Protein AF-A0A9E2ES32-F1 (afdb_monomer)

Foldseek 3Di:
DDPPPQDPLLVVLVVDDPVLLVLLVVQLVVPDDDPSVLLNVLSVVSNPDPGDDPVVSCVVVSDHPVCVVVSSVVSSVSSVVSLLPDPVNDDLVSVLVVLVVVLVVCVVVVVLVVSLVSLVVSLVSCVVVVVLVSNLVSLVVNLVSCVVPVPVDDDCPNVVSVVSNVVSVVVVVVVVVVVVVVD

Secondary structure (DSSP, 8-state):
-------HHHHHHHH--HHHHHHHHHHHTTS-TTTHHHHHHHHHHHHH-SS--HHHHHHTTSS-HHHHHHHHHHHHHHHHHHHHTSGGG--HHHHHHHHHHHHHHHHHTT-HHHHHHHHHHHHHHHHHTT-HHHHHHHHHHHHHHHHHS--SS-TTHHHHHHHHHHHHHHHHHHHHHHHHHT-

Structure (mmCIF, N/CA/C/O backbone):
data_AF-A0A9E2ES32-F1
#
_entry.id   AF-A0A9E2ES32-F1
#
loop_
_atom_site.group_PDB
_atom_site.id
_atom_site.type_symbol
_atom_site.label_atom_id
_atom_site.label_alt_id
_atom_site.label_comp_id
_atom_site.label_asym_id
_atom_site.label_entity_id
_atom_site.label_seq_id
_atom_site.pdbx_PDB_ins_code
_atom_site.Cartn_x
_atom_site.Cartn_y
_atom_site.Cartn_z
_atom_site.occupancy
_atom_site.B_iso_or_equiv
_atom_site.auth_seq_id
_atom_site.auth_comp_id
_atom_site.auth_asym_id
_atom_site.auth_atom_id
_atom_site.pdbx_PDB_model_num
ATOM 1 N N . MET A 1 1 ? -4.544 -12.289 37.778 1.00 33.59 1 MET A N 1
ATOM 2 C CA . MET A 1 1 ? -3.588 -11.569 36.908 1.00 33.59 1 MET A CA 1
ATOM 3 C C . MET A 1 1 ? -4.039 -11.692 35.460 1.00 33.59 1 MET A C 1
ATOM 5 O O . MET A 1 1 ? -3.693 -12.655 34.794 1.00 33.59 1 MET A O 1
ATOM 9 N N . THR A 1 2 ? -4.843 -10.753 34.971 1.00 36.78 2 THR A N 1
ATOM 10 C CA . THR A 1 2 ? -5.155 -10.633 33.540 1.00 36.78 2 THR A CA 1
ATOM 11 C C . THR A 1 2 ? -4.425 -9.401 33.045 1.00 36.78 2 THR A C 1
ATOM 13 O O . THR A 1 2 ? -4.820 -8.288 33.376 1.00 36.78 2 THR A O 1
ATOM 16 N N . LYS A 1 3 ? -3.301 -9.633 32.357 1.00 39.47 3 LYS A N 1
ATOM 17 C CA . LYS A 1 3 ? -2.498 -8.621 31.661 1.00 39.47 3 LYS A CA 1
ATOM 18 C C . LYS A 1 3 ? -3.411 -7.574 31.021 1.00 39.47 3 LYS A C 1
ATOM 20 O O . LYS A 1 3 ? -4.356 -7.956 30.334 1.00 39.47 3 LYS A O 1
ATOM 25 N N . ASP A 1 4 ? -3.071 -6.300 31.209 1.00 47.69 4 ASP A N 1
ATOM 26 C CA . ASP A 1 4 ? -3.536 -5.143 30.437 1.00 47.69 4 ASP A CA 1
ATOM 27 C C . ASP A 1 4 ? -3.261 -5.344 28.939 1.00 47.69 4 ASP A C 1
ATOM 29 O O . ASP A 1 4 ? -2.375 -4.729 28.340 1.00 47.69 4 ASP A O 1
ATOM 33 N N . GLN A 1 5 ? -3.992 -6.256 28.307 1.00 53.12 5 GLN A N 1
ATOM 34 C CA . GLN A 1 5 ? -3.977 -6.431 26.870 1.00 53.12 5 GLN A CA 1
ATOM 35 C C . GLN A 1 5 ? -4.802 -5.273 26.313 1.00 53.12 5 GLN A C 1
ATOM 37 O O . GLN A 1 5 ? -6.021 -5.354 26.175 1.00 53.12 5 GLN A O 1
ATOM 42 N N . LYS A 1 6 ? -4.131 -4.135 26.102 1.00 71.19 6 LYS A N 1
ATOM 43 C CA . LYS A 1 6 ? -4.726 -2.964 25.461 1.00 71.19 6 LYS A CA 1
ATOM 44 C C . LYS A 1 6 ? -5.308 -3.423 24.123 1.00 71.19 6 LYS A C 1
ATOM 46 O O . LYS A 1 6 ? -4.577 -3.909 23.267 1.00 71.19 6 LYS A O 1
ATOM 51 N N . ASP A 1 7 ? -6.625 -3.320 23.977 1.00 88.81 7 ASP A N 1
ATOM 52 C CA . ASP A 1 7 ? -7.322 -3.743 22.766 1.00 88.81 7 ASP A CA 1
ATOM 53 C C . ASP A 1 7 ? -6.778 -2.971 21.547 1.00 88.81 7 ASP A C 1
ATOM 55 O O . ASP A 1 7 ? -6.704 -1.739 21.558 1.00 88.81 7 ASP A O 1
ATOM 59 N N . ASN A 1 8 ? -6.369 -3.699 20.502 1.00 91.44 8 ASN A N 1
ATOM 60 C CA . ASN A 1 8 ? -5.705 -3.124 19.325 1.00 91.44 8 ASN A CA 1
ATOM 61 C C . ASN A 1 8 ? -6.575 -2.088 18.599 1.00 91.44 8 ASN A C 1
ATOM 63 O O . ASN A 1 8 ? -6.059 -1.096 18.082 1.00 91.44 8 ASN A O 1
ATOM 67 N N . LEU A 1 9 ? -7.895 -2.295 18.565 1.00 93.44 9 LEU A N 1
ATOM 68 C CA . LEU A 1 9 ? -8.822 -1.340 17.969 1.00 93.44 9 LEU A CA 1
ATOM 69 C C . LEU A 1 9 ? -8.915 -0.077 18.824 1.00 93.44 9 LEU A C 1
ATOM 71 O O . LEU A 1 9 ? -8.899 1.028 18.284 1.00 93.44 9 LEU A O 1
ATOM 75 N N . PHE A 1 10 ? -8.985 -0.224 20.146 1.00 94.69 10 PHE A N 1
ATOM 76 C CA . PHE A 1 10 ? -8.979 0.924 21.046 1.00 94.69 10 PHE A CA 1
ATOM 77 C C . PHE A 1 10 ? -7.697 1.752 20.901 1.00 94.69 10 PHE A C 1
ATOM 79 O O . PHE A 1 10 ? -7.778 2.973 20.776 1.00 94.69 10 PHE A O 1
ATOM 86 N N . LEU A 1 11 ? -6.529 1.101 20.842 1.00 94.19 11 LEU A N 1
ATOM 87 C CA . LEU A 1 11 ? -5.247 1.770 20.598 1.00 94.19 11 LEU A CA 1
ATOM 88 C C . LEU A 1 11 ? -5.257 2.567 19.291 1.00 94.19 11 LEU A C 1
ATOM 90 O O . LEU A 1 11 ? -4.916 3.749 19.304 1.00 94.19 11 LEU A O 1
ATOM 94 N N . LEU A 1 12 ? -5.710 1.948 18.196 1.00 95.50 12 LEU A N 1
ATOM 95 C CA . LEU A 1 12 ? -5.811 2.610 16.897 1.00 95.50 12 LEU A CA 1
ATOM 96 C C . LEU A 1 12 ? -6.732 3.834 16.956 1.00 95.50 12 LEU A C 1
ATOM 98 O O . LEU A 1 12 ? -6.350 4.907 16.512 1.00 95.50 12 LEU A O 1
ATOM 102 N N . ILE A 1 13 ? -7.929 3.717 17.542 1.00 95.31 13 ILE A N 1
ATOM 103 C CA . ILE A 1 13 ? -8.864 4.852 17.659 1.00 95.31 13 ILE A CA 1
ATOM 104 C C . ILE A 1 13 ? -8.243 6.002 18.466 1.00 95.31 13 ILE A C 1
ATOM 106 O O . ILE A 1 13 ? -8.471 7.178 18.159 1.00 95.31 13 ILE A O 1
ATOM 110 N N . LYS A 1 14 ? -7.455 5.682 19.498 1.00 95.00 14 LYS A N 1
ATOM 111 C CA . LYS A 1 14 ? -6.791 6.679 20.343 1.00 95.00 14 LYS A CA 1
ATOM 112 C C . LYS A 1 14 ? -5.580 7.334 19.698 1.00 95.00 14 LYS A C 1
ATOM 114 O O . LYS A 1 14 ? -5.305 8.476 20.055 1.00 95.00 14 LYS A O 1
ATOM 119 N N . SER A 1 15 ? -4.918 6.686 18.742 1.00 94.62 15 SER A N 1
ATOM 120 C CA . SER A 1 15 ? -3.833 7.310 17.979 1.00 94.62 15 SER A CA 1
ATOM 121 C C . SER A 1 15 ? -4.329 8.283 16.904 1.00 94.62 15 SER A C 1
ATOM 123 O O . SER A 1 15 ? -3.539 9.087 16.422 1.00 94.62 15 SER A O 1
ATOM 125 N N . LEU A 1 16 ? -5.616 8.246 16.534 1.00 95.06 16 LEU A N 1
ATOM 126 C CA . LEU A 1 16 ? -6.172 9.142 15.516 1.00 95.06 16 LEU A CA 1
ATOM 127 C C . LEU A 1 16 ? -6.202 10.607 15.981 1.00 95.06 16 LEU A C 1
ATOM 129 O O . LEU A 1 16 ? -6.702 10.948 17.059 1.00 95.06 16 LEU A O 1
ATOM 133 N N . THR A 1 17 ? -5.787 11.501 15.095 1.00 94.69 17 THR A N 1
ATOM 134 C CA . THR A 1 17 ? -5.989 12.946 15.186 1.00 94.69 17 THR A CA 1
ATOM 135 C C . THR A 1 17 ? -7.463 13.322 15.007 1.00 94.69 17 THR A C 1
ATOM 137 O O . THR A 1 17 ? -8.281 12.571 14.470 1.00 94.69 17 THR A O 1
ATOM 140 N N . LYS A 1 18 ? -7.830 14.547 15.407 1.00 94.00 18 LYS A N 1
ATOM 141 C CA . LYS A 1 18 ? -9.193 15.076 15.200 1.00 94.00 18 LYS A CA 1
ATOM 142 C C . LYS A 1 18 ? -9.609 15.060 13.721 1.00 94.00 18 LYS A C 1
ATOM 144 O O . LYS A 1 18 ? -10.771 14.784 13.427 1.00 94.00 18 LYS A O 1
ATOM 149 N N . SER A 1 19 ? -8.670 15.336 12.811 1.00 93.75 19 SER A N 1
ATOM 150 C CA . SER A 1 19 ? -8.921 15.345 11.365 1.00 93.75 19 SER A CA 1
ATOM 151 C C . SER A 1 19 ? -9.225 13.940 10.841 1.00 93.75 19 SER A C 1
ATOM 153 O O . SER A 1 19 ? -10.246 13.734 10.189 1.00 93.75 19 SER A O 1
ATOM 155 N N . GLU A 1 20 ? -8.420 12.943 11.218 1.00 94.81 20 GLU A N 1
ATOM 156 C CA . GLU A 1 20 ? -8.631 11.547 10.807 1.00 94.81 20 GLU A CA 1
ATOM 157 C C . GLU A 1 20 ? -9.943 10.978 11.345 1.00 94.81 20 GLU A C 1
ATOM 159 O O . GLU A 1 20 ? -10.674 10.310 10.617 1.00 94.81 20 GLU A O 1
ATOM 164 N N . LYS A 1 21 ? -10.304 11.301 12.595 1.00 94.44 21 LYS A N 1
ATOM 165 C CA . LYS A 1 21 ? -11.602 10.910 13.166 1.00 94.44 21 LYS A CA 1
ATOM 166 C C . LYS A 1 21 ? -12.762 11.504 12.375 1.00 94.44 21 LYS A C 1
ATOM 168 O O . LYS A 1 21 ? -13.754 10.819 12.137 1.00 94.44 21 LYS A O 1
ATOM 173 N N . ARG A 1 22 ? -12.660 12.771 11.963 1.00 92.62 22 ARG A N 1
ATOM 174 C CA . ARG A 1 22 ? -13.674 13.420 11.119 1.00 92.62 22 ARG A CA 1
ATOM 175 C C . ARG A 1 22 ? -13.756 12.750 9.746 1.00 92.62 22 ARG A C 1
ATOM 177 O O . ARG A 1 22 ? -14.861 12.440 9.308 1.00 92.62 22 ARG A O 1
ATOM 184 N N . GLN A 1 23 ? -12.617 12.498 9.106 1.00 91.75 23 GLN A N 1
ATOM 185 C CA . GLN A 1 23 ? -12.546 11.818 7.811 1.00 91.75 23 GLN A CA 1
ATOM 186 C C . GLN A 1 23 ? -13.195 10.433 7.872 1.00 91.75 23 GLN A C 1
ATOM 188 O O . GLN A 1 23 ? -14.032 10.124 7.029 1.00 91.75 23 GLN A O 1
ATOM 193 N N . PHE A 1 24 ? -12.890 9.641 8.905 1.00 92.19 24 PHE A N 1
ATOM 1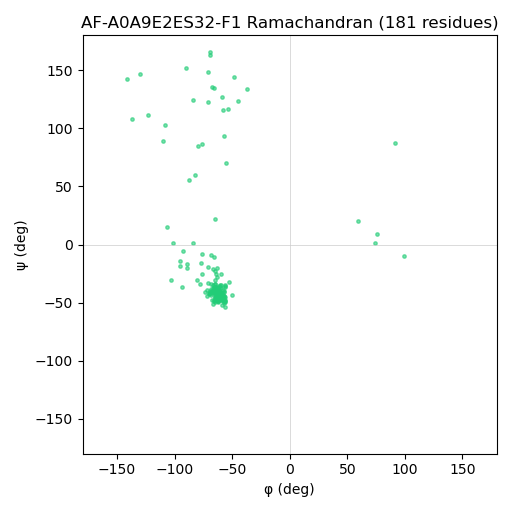94 C CA . PHE A 1 24 ? -13.493 8.325 9.108 1.00 92.19 24 PHE A CA 1
ATOM 195 C C . PHE A 1 24 ? -15.021 8.395 9.222 1.00 92.19 24 PHE A C 1
ATOM 197 O O . PHE A 1 24 ? -15.727 7.635 8.563 1.00 92.19 24 PHE A O 1
ATOM 204 N N . LYS A 1 25 ? -15.556 9.350 9.995 1.00 90.50 25 LYS A N 1
ATOM 205 C CA . LYS A 1 25 ? -17.013 9.542 10.116 1.00 90.50 25 LYS A CA 1
ATOM 206 C C . LYS A 1 25 ? -17.664 9.894 8.774 1.00 90.50 25 LYS A C 1
ATOM 208 O O . LYS A 1 25 ? -18.736 9.380 8.473 1.00 90.50 25 LYS A O 1
ATOM 213 N N . LEU A 1 26 ? -17.014 10.728 7.958 1.00 88.75 26 LEU A N 1
ATOM 214 C CA . LEU A 1 26 ? -17.485 11.067 6.608 1.00 88.75 26 LEU A CA 1
ATOM 215 C C . LEU A 1 26 ? -17.356 9.903 5.621 1.00 88.75 26 LEU A C 1
ATOM 217 O O . LEU A 1 26 ? -18.145 9.816 4.686 1.00 88.75 26 LEU A O 1
ATOM 221 N N . TYR A 1 27 ? -16.335 9.062 5.773 1.00 88.44 27 TYR A N 1
ATOM 222 C CA . TYR A 1 27 ? -16.135 7.866 4.959 1.00 88.44 27 TYR A CA 1
ATOM 223 C C . TYR A 1 27 ? -17.243 6.843 5.227 1.00 88.44 27 TYR A C 1
ATOM 225 O O . TYR A 1 27 ? -17.921 6.430 4.293 1.00 88.44 27 TYR A O 1
ATOM 233 N N . VAL A 1 28 ? -17.503 6.518 6.498 1.00 85.69 28 VAL A N 1
ATOM 234 C CA . VAL A 1 28 ? -18.569 5.576 6.876 1.00 85.69 28 VAL A CA 1
ATOM 235 C C . VAL A 1 28 ? -19.953 6.121 6.529 1.00 85.69 28 VAL A C 1
ATOM 237 O O . VAL A 1 28 ? -20.793 5.370 6.065 1.00 85.69 28 VAL A O 1
ATOM 240 N N . GLY A 1 29 ? -20.191 7.429 6.674 1.00 81.00 29 GLY A N 1
ATOM 241 C CA . GLY A 1 29 ? -21.472 8.038 6.293 1.00 81.00 29 GLY A CA 1
ATOM 242 C C . GLY A 1 29 ? -21.791 8.002 4.790 1.00 81.00 29 GLY A C 1
ATOM 243 O O . GLY A 1 29 ? -22.911 8.328 4.415 1.00 81.00 29 GLY A O 1
ATOM 244 N N . ARG A 1 30 ? -20.823 7.643 3.935 1.00 80.31 30 ARG A N 1
ATOM 245 C CA . ARG A 1 30 ? -21.010 7.449 2.486 1.00 80.31 30 ARG A CA 1
ATOM 246 C C . ARG A 1 30 ? -21.268 5.989 2.098 1.00 80.31 30 ARG A C 1
ATOM 248 O O . ARG A 1 30 ? -21.645 5.741 0.958 1.00 80.31 30 ARG A O 1
ATOM 255 N N . LEU A 1 31 ? -21.022 5.050 3.009 1.00 70.69 31 LEU A N 1
ATOM 256 C CA . LEU A 1 31 ? -21.307 3.627 2.843 1.00 70.69 31 LEU A CA 1
ATOM 257 C C . LEU A 1 31 ? -22.739 3.349 3.358 1.00 70.69 31 LEU A C 1
ATOM 259 O O . LEU A 1 31 ? -23.275 4.119 4.153 1.00 70.69 31 LEU A O 1
ATOM 263 N N . ASP A 1 32 ? -23.405 2.332 2.810 1.00 60.53 32 ASP A N 1
ATOM 264 C CA . ASP A 1 32 ? -24.857 2.102 2.917 1.00 60.53 32 ASP A CA 1
ATOM 265 C C . ASP A 1 32 ? -25.478 2.200 4.335 1.00 60.53 32 ASP A C 1
ATOM 267 O O . ASP A 1 32 ? -24.954 1.739 5.350 1.00 60.53 32 ASP A O 1
ATOM 271 N N . VAL A 1 33 ? -26.705 2.727 4.391 1.00 57.16 33 VAL A N 1
ATOM 272 C CA . VAL A 1 33 ? -27.316 3.362 5.581 1.00 57.16 33 VAL A CA 1
ATOM 273 C C . VAL A 1 33 ? -27.604 2.420 6.775 1.00 57.16 33 VAL A C 1
ATOM 275 O O . VAL A 1 33 ? -27.707 2.887 7.912 1.00 57.16 33 VAL A O 1
ATOM 278 N N . ASN A 1 34 ? -27.718 1.098 6.588 1.00 54.94 34 ASN A N 1
ATOM 279 C CA . ASN A 1 34 ? -28.314 0.213 7.611 1.00 54.94 34 ASN A CA 1
ATOM 280 C C . ASN A 1 34 ? -27.336 -0.624 8.458 1.00 54.94 34 ASN A C 1
ATOM 282 O O . ASN A 1 34 ? -27.618 -0.888 9.631 1.00 54.94 34 ASN A O 1
ATOM 286 N N . THR A 1 35 ? -26.179 -1.032 7.933 1.00 55.22 35 THR A N 1
ATOM 287 C CA . THR A 1 35 ? -25.164 -1.787 8.703 1.00 55.22 35 THR A CA 1
ATOM 288 C C . THR A 1 35 ? -24.163 -0.883 9.424 1.00 55.22 35 THR A C 1
ATOM 290 O O . THR A 1 35 ? -23.581 -1.288 10.434 1.00 55.22 35 THR A O 1
ATOM 293 N N . ASP A 1 36 ? -24.039 0.367 8.979 1.00 61.03 36 ASP A N 1
ATOM 294 C CA . ASP A 1 36 ? -22.946 1.263 9.354 1.00 61.03 36 ASP A CA 1
ATOM 295 C C . ASP A 1 36 ? -23.192 2.105 10.610 1.00 61.03 36 ASP A C 1
ATOM 297 O O . ASP A 1 36 ? -22.246 2.529 11.286 1.00 61.03 36 ASP A O 1
ATOM 301 N N . SER A 1 37 ? -24.453 2.216 11.037 1.00 72.19 37 SER A N 1
ATOM 302 C CA . SER A 1 37 ? -24.814 2.855 12.307 1.00 72.19 37 SER A CA 1
ATOM 303 C C . SER A 1 37 ? -24.164 2.161 13.511 1.00 72.19 37 SER A C 1
ATOM 305 O O . SER A 1 37 ? -23.701 2.824 14.439 1.00 72.19 37 SER A O 1
ATOM 307 N N . LYS A 1 38 ? -24.046 0.825 13.491 1.00 78.25 38 LYS A N 1
ATOM 308 C CA . LYS A 1 38 ? -23.447 0.048 14.591 1.00 78.25 38 LYS A CA 1
ATOM 309 C C . LYS A 1 38 ? -21.945 0.285 14.714 1.00 78.25 38 LYS A C 1
ATOM 311 O O . LYS A 1 38 ? -21.452 0.448 15.831 1.00 78.25 38 LYS A O 1
ATOM 316 N N . PHE A 1 39 ? -21.222 0.340 13.594 1.00 83.38 39 PHE A N 1
ATOM 317 C CA . PHE A 1 39 ? -19.778 0.597 13.592 1.00 83.38 39 PHE A CA 1
ATOM 318 C C . PHE A 1 39 ? -19.473 2.028 14.024 1.00 83.38 39 PHE A C 1
ATOM 320 O O . PHE A 1 39 ? -18.592 2.239 14.857 1.00 83.38 39 PHE A O 1
ATOM 327 N N . LEU A 1 40 ? -20.241 2.998 13.520 1.00 86.06 40 LEU A N 1
ATOM 328 C CA . LEU A 1 40 ? -20.099 4.398 13.901 1.00 86.06 40 LEU A CA 1
ATOM 329 C C . LEU A 1 40 ? -20.407 4.613 15.390 1.00 86.06 40 LEU A C 1
ATOM 331 O O . LEU A 1 40 ? -19.679 5.328 16.080 1.00 86.06 40 LEU A O 1
ATOM 335 N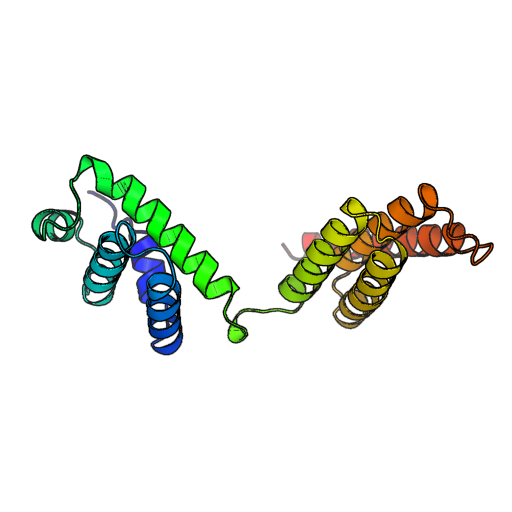 N . ASN A 1 41 ? -21.444 3.954 15.911 1.00 87.38 41 ASN A N 1
ATOM 336 C CA . ASN A 1 41 ? -21.781 4.004 17.332 1.00 87.38 41 ASN A CA 1
ATOM 337 C C . ASN A 1 41 ? -20.685 3.375 18.199 1.00 87.38 41 ASN A C 1
ATOM 339 O O . ASN A 1 41 ? -20.267 3.992 19.180 1.00 87.38 41 ASN A O 1
ATOM 343 N N . LEU A 1 42 ? -20.164 2.201 17.819 1.00 90.06 42 LEU A N 1
ATOM 344 C CA . LEU A 1 42 ? -19.041 1.576 18.521 1.00 90.06 42 LEU A CA 1
ATOM 345 C C . LEU A 1 42 ? -17.800 2.479 18.507 1.00 90.06 42 LEU A C 1
ATOM 347 O O . LEU A 1 42 ? -17.184 2.690 19.550 1.00 90.06 42 LEU A O 1
ATOM 351 N N . PHE A 1 43 ? -17.469 3.060 17.352 1.00 93.00 43 PHE A N 1
ATOM 352 C CA . PHE A 1 43 ? -16.375 4.016 17.218 1.00 93.00 43 PHE A CA 1
ATOM 353 C C . PHE A 1 43 ? -16.548 5.205 18.167 1.00 93.00 43 PHE A C 1
ATOM 355 O O . PHE A 1 43 ? -15.623 5.541 18.899 1.00 93.00 43 PHE A O 1
ATOM 362 N N . ASN A 1 44 ? -17.738 5.812 18.212 1.00 91.88 44 ASN A N 1
ATOM 363 C CA . ASN A 1 44 ? -18.017 6.956 19.081 1.00 91.88 44 ASN A CA 1
ATOM 364 C C . ASN A 1 44 ? -17.899 6.607 20.575 1.00 91.88 44 ASN A C 1
ATOM 366 O O . ASN A 1 44 ? -17.426 7.436 21.354 1.00 91.88 44 ASN A O 1
ATOM 370 N N . VAL A 1 45 ? -18.313 5.402 20.985 1.00 91.50 45 VAL A N 1
ATOM 371 C CA . VAL A 1 45 ? -18.144 4.932 22.371 1.00 91.50 45 VAL A CA 1
ATOM 372 C C . VAL A 1 45 ? -16.664 4.762 22.710 1.00 91.50 45 VAL A C 1
ATOM 374 O O . VAL A 1 45 ? -16.205 5.292 23.722 1.00 91.50 45 VAL A O 1
ATOM 377 N N . LEU A 1 46 ? -15.901 4.086 21.848 1.00 92.31 46 LEU A N 1
ATOM 378 C CA . LEU A 1 46 ? -14.465 3.857 22.044 1.00 92.31 46 LEU A CA 1
ATOM 379 C C . LEU A 1 46 ? -13.655 5.165 22.006 1.00 92.31 46 LEU A C 1
ATOM 381 O O . LEU A 1 46 ? -12.733 5.353 22.799 1.00 92.31 46 LEU A O 1
ATOM 385 N N . ASP A 1 47 ? -14.026 6.105 21.137 1.00 94.44 47 ASP A N 1
ATOM 386 C CA . ASP A 1 47 ? -13.390 7.419 21.031 1.00 94.44 47 ASP A CA 1
ATOM 387 C C . ASP A 1 47 ? -13.587 8.259 22.303 1.00 94.44 47 ASP A C 1
ATOM 389 O O . ASP A 1 47 ? -12.658 8.935 22.748 1.00 94.44 47 ASP A O 1
ATOM 393 N N . LYS A 1 48 ? -14.751 8.164 22.958 1.00 91.94 48 LYS A N 1
ATOM 394 C CA . LYS A 1 48 ? -15.033 8.872 24.220 1.00 91.94 48 LYS A CA 1
ATOM 395 C C . LYS A 1 48 ? -14.445 8.183 25.455 1.00 91.94 48 LYS A C 1
ATOM 397 O O . LYS A 1 48 ? -14.091 8.863 26.416 1.00 91.94 48 LYS A O 1
ATOM 402 N N . ALA A 1 49 ? -14.328 6.856 25.451 1.00 90.50 49 ALA A N 1
ATOM 403 C CA . ALA A 1 49 ? -13.858 6.091 26.606 1.00 90.50 49 ALA A CA 1
ATOM 404 C C . ALA A 1 49 ? -12.386 6.395 26.943 1.00 90.50 49 ALA A C 1
ATOM 406 O O . ALA A 1 49 ? -11.543 6.426 26.053 1.00 90.50 49 ALA A O 1
ATOM 407 N N . LYS A 1 50 ? -12.040 6.610 28.220 1.00 89.62 50 LYS A N 1
ATOM 408 C CA . LYS A 1 50 ? -10.637 6.838 28.637 1.00 89.62 50 LYS A CA 1
ATOM 409 C C . LYS A 1 50 ? -9.825 5.543 28.714 1.00 89.62 50 LYS A C 1
ATOM 411 O O . LYS A 1 50 ? -8.641 5.548 28.402 1.00 89.62 50 LYS A O 1
ATOM 416 N N . VAL A 1 51 ? -10.477 4.451 29.103 1.00 89.25 51 VAL A N 1
ATOM 417 C CA . VAL A 1 51 ? -9.894 3.113 29.255 1.00 89.25 51 VAL A CA 1
ATOM 418 C C . VAL A 1 51 ? -10.785 2.125 28.511 1.00 89.25 51 VAL A C 1
ATOM 420 O O . VAL A 1 51 ? -12.000 2.323 28.438 1.00 89.25 51 VAL A O 1
ATOM 423 N N . TYR A 1 52 ? -10.186 1.084 27.936 1.00 89.38 52 TYR A N 1
ATOM 424 C CA . TYR A 1 52 ? -10.942 0.013 27.301 1.00 89.38 52 TYR A CA 1
ATOM 425 C C . TYR A 1 52 ? -11.663 -0.830 28.361 1.00 89.38 52 TYR A C 1
ATOM 427 O O . TYR A 1 52 ? -11.022 -1.399 29.241 1.00 89.38 52 TYR A O 1
ATOM 435 N N . ASP A 1 53 ? -12.987 -0.934 28.248 1.00 88.38 53 ASP A N 1
ATOM 436 C CA . ASP A 1 53 ? -13.808 -1.839 29.053 1.00 88.38 53 ASP A CA 1
ATOM 437 C C . ASP A 1 53 ? -14.854 -2.522 28.168 1.00 88.38 53 ASP A C 1
ATOM 439 O O . ASP A 1 53 ? -15.838 -1.925 27.723 1.00 88.38 53 ASP A O 1
ATOM 443 N N . GLU A 1 54 ? -14.642 -3.812 27.934 1.00 86.12 54 GLU A N 1
ATOM 444 C CA . GLU A 1 54 ? -15.535 -4.639 27.134 1.00 86.12 54 GLU A CA 1
ATOM 445 C C . GLU A 1 54 ? -16.940 -4.766 27.741 1.00 86.12 54 GLU A C 1
ATOM 447 O O . GLU A 1 54 ? -17.938 -4.758 27.015 1.00 86.12 54 GLU A O 1
ATOM 452 N N . LYS A 1 55 ? -17.046 -4.840 29.074 1.00 86.31 55 LYS A N 1
ATOM 453 C CA . LYS A 1 55 ? -18.341 -4.971 29.752 1.00 86.31 55 LYS A CA 1
ATOM 454 C C . LYS A 1 55 ? -19.166 -3.702 29.570 1.00 86.31 55 LYS A C 1
ATOM 456 O O . LYS A 1 55 ? -20.366 -3.796 29.310 1.00 86.31 55 LYS A O 1
ATOM 461 N N . ALA A 1 56 ? -18.529 -2.533 29.636 1.00 85.06 56 ALA A N 1
ATOM 462 C CA . ALA A 1 56 ? -19.182 -1.256 29.360 1.00 85.06 56 ALA A CA 1
ATOM 463 C C . ALA A 1 56 ? -19.688 -1.169 27.911 1.00 85.06 56 ALA A C 1
ATOM 465 O O . ALA A 1 56 ? -20.801 -0.696 27.678 1.00 85.06 56 ALA A O 1
ATOM 466 N N . ILE A 1 57 ? -18.927 -1.670 26.932 1.00 85.56 57 ILE A N 1
ATOM 467 C CA . ILE A 1 57 ? -19.353 -1.697 25.521 1.00 85.56 57 ILE A CA 1
ATOM 468 C C . ILE A 1 57 ? -20.603 -2.568 25.346 1.00 85.56 57 ILE A C 1
ATOM 470 O O . ILE A 1 57 ? -21.568 -2.134 24.719 1.00 85.56 57 ILE A O 1
ATOM 474 N N . ILE A 1 58 ? -20.615 -3.768 25.934 1.00 86.00 58 ILE A N 1
ATOM 475 C CA . ILE A 1 58 ? -21.762 -4.685 25.849 1.00 86.00 58 ILE A CA 1
ATOM 476 C C . ILE A 1 58 ? -22.987 -4.089 26.560 1.00 86.00 58 ILE A C 1
ATOM 478 O O . ILE A 1 58 ? -24.098 -4.161 26.035 1.00 86.00 58 ILE A O 1
ATOM 482 N N . LYS A 1 59 ? -22.795 -3.444 27.720 1.00 84.75 59 LYS A N 1
ATOM 483 C CA . LYS A 1 59 ? -23.874 -2.800 28.488 1.00 84.75 59 LYS A CA 1
ATOM 484 C C . LYS A 1 59 ? -24.540 -1.641 27.735 1.00 84.75 59 LYS A C 1
ATOM 486 O O . LYS A 1 59 ? -25.722 -1.398 27.948 1.00 84.75 59 LYS A O 1
ATOM 491 N N . ASN A 1 60 ? -23.825 -0.968 26.830 1.00 80.38 60 ASN A N 1
ATOM 492 C CA . ASN A 1 60 ? -24.398 0.077 25.971 1.00 80.38 60 ASN A CA 1
ATOM 493 C C . ASN A 1 60 ? -25.395 -0.463 24.923 1.00 80.38 60 ASN A C 1
ATOM 495 O O . ASN A 1 60 ? -26.036 0.328 24.239 1.00 80.38 60 ASN A O 1
ATOM 499 N N . GLY A 1 61 ? -25.524 -1.786 24.753 1.00 79.56 61 GLY A N 1
ATOM 500 C CA . GLY A 1 61 ? -26.548 -2.399 23.896 1.00 79.56 61 GLY A CA 1
ATOM 501 C C . GLY A 1 61 ? -26.308 -2.277 22.385 1.00 79.56 61 GLY A C 1
ATOM 502 O O . GLY A 1 61 ? -27.105 -2.780 21.600 1.00 79.56 61 GLY A O 1
ATOM 503 N N . ILE A 1 62 ? -25.200 -1.659 21.960 1.00 79.56 62 ILE A N 1
ATOM 504 C CA . ILE A 1 62 ? -24.872 -1.434 20.539 1.00 79.56 62 ILE A CA 1
ATOM 505 C C . ILE A 1 62 ? -24.599 -2.762 19.817 1.00 79.56 62 ILE A C 1
ATOM 507 O O . ILE A 1 62 ? -24.928 -2.923 18.640 1.00 79.56 62 ILE A O 1
ATOM 511 N N . VAL A 1 63 ? -23.994 -3.724 20.521 1.00 82.62 63 VAL A N 1
ATOM 512 C CA . VAL A 1 63 ? -23.617 -5.036 19.986 1.00 82.62 63 VAL A CA 1
ATOM 513 C C . VAL A 1 63 ? -23.845 -6.140 21.012 1.00 82.62 63 VAL A C 1
ATOM 515 O O . VAL A 1 63 ? -23.576 -5.974 22.201 1.00 82.62 63 VAL A O 1
ATOM 518 N N . LYS A 1 64 ? -24.299 -7.307 20.544 1.00 84.81 64 LYS A N 1
ATOM 519 C CA . LYS A 1 64 ? -24.349 -8.518 21.373 1.00 84.81 64 LYS A CA 1
ATOM 520 C C . LYS A 1 64 ? -22.926 -9.025 21.617 1.00 84.81 64 LYS A C 1
ATOM 522 O O . LYS A 1 64 ? -22.084 -8.935 20.724 1.00 84.81 64 LYS A O 1
ATOM 527 N N . LYS A 1 65 ? -22.672 -9.653 22.772 1.00 85.81 65 LYS A N 1
ATOM 528 C CA . LYS A 1 65 ? -21.358 -10.240 23.113 1.00 85.81 65 LYS A CA 1
ATOM 529 C C . LYS A 1 65 ? -20.811 -11.148 22.002 1.00 85.81 65 LYS A C 1
ATOM 531 O O . LYS A 1 65 ? -19.653 -11.024 21.627 1.00 85.81 65 LYS A O 1
ATOM 536 N N . ALA A 1 66 ? -21.669 -11.988 21.420 1.00 87.31 66 ALA A N 1
ATOM 537 C CA . ALA A 1 66 ? -21.304 -12.892 20.326 1.00 87.31 66 ALA A CA 1
ATOM 538 C C . ALA A 1 66 ? -20.871 -12.173 19.032 1.00 87.31 66 ALA A C 1
ATOM 540 O O . ALA A 1 66 ? -20.134 -12.733 18.232 1.00 87.31 66 ALA A O 1
ATOM 541 N N . GLN A 1 67 ? -21.321 -10.934 18.815 1.00 86.62 67 GLN A N 1
ATOM 542 C CA . GLN A 1 67 ? -21.018 -10.154 17.612 1.00 86.62 67 GLN A CA 1
ATOM 543 C C . GLN A 1 67 ? -19.820 -9.223 17.803 1.00 86.62 67 GLN A C 1
ATOM 545 O O . GLN A 1 67 ? -19.243 -8.773 16.817 1.00 86.62 67 GLN A O 1
ATOM 550 N N . LEU A 1 68 ? -19.439 -8.927 19.050 1.00 87.81 68 LEU A N 1
ATOM 551 C CA . LEU A 1 68 ? -18.448 -7.901 19.358 1.00 87.81 68 LEU A CA 1
ATOM 552 C C . LEU A 1 68 ? -17.109 -8.150 18.652 1.00 87.81 68 LEU A C 1
ATOM 554 O O . LEU A 1 68 ? -16.563 -7.218 18.073 1.00 87.81 68 LEU A O 1
ATOM 558 N N . ALA A 1 69 ? -16.604 -9.386 18.645 1.00 88.94 69 ALA A N 1
ATOM 559 C CA . ALA A 1 69 ? -15.342 -9.717 17.979 1.00 88.94 69 ALA A CA 1
ATOM 560 C C . ALA A 1 69 ? -15.369 -9.372 16.476 1.00 88.94 69 ALA A C 1
ATOM 562 O O . ALA A 1 69 ? -14.492 -8.656 15.991 1.00 88.94 69 ALA A O 1
ATOM 563 N N . ASN A 1 70 ? -16.421 -9.791 15.766 1.00 88.75 70 ASN A N 1
ATOM 564 C CA . ASN A 1 70 ? -16.592 -9.513 14.337 1.00 88.75 70 ASN A CA 1
ATOM 565 C C . ASN A 1 70 ? -16.767 -8.017 14.067 1.00 88.75 70 ASN A C 1
ATOM 567 O O . ASN A 1 70 ? -16.178 -7.481 13.131 1.00 88.75 70 ASN A O 1
ATOM 571 N N . VAL A 1 71 ? -17.541 -7.325 14.910 1.00 88.94 71 VAL A N 1
ATOM 572 C CA . VAL A 1 71 ? -17.750 -5.880 14.770 1.00 88.94 71 VAL A CA 1
ATOM 573 C C . VAL A 1 71 ? -16.445 -5.116 15.003 1.00 88.94 71 VAL A C 1
ATOM 575 O O . VAL A 1 71 ? -16.151 -4.194 14.244 1.00 88.94 71 VAL A O 1
ATOM 578 N N . LYS A 1 72 ? -15.629 -5.516 15.989 1.00 91.06 72 LYS A N 1
ATOM 579 C CA . LYS A 1 72 ? -14.305 -4.923 16.223 1.00 91.06 72 LYS A CA 1
ATOM 580 C C . LYS A 1 72 ? -13.372 -5.141 15.033 1.00 91.06 72 LYS A C 1
ATOM 582 O O . LYS A 1 72 ? -12.755 -4.184 14.575 1.00 91.06 72 LYS A O 1
ATOM 587 N N . ALA A 1 73 ? -13.302 -6.365 14.508 1.00 91.25 73 ALA A N 1
ATOM 588 C CA . ALA A 1 73 ? -12.468 -6.686 13.351 1.00 91.25 73 ALA A CA 1
ATOM 589 C C . ALA A 1 73 ? -12.884 -5.887 12.104 1.00 91.25 73 ALA A C 1
ATOM 591 O O . ALA A 1 73 ? -12.035 -5.315 11.418 1.00 91.25 73 ALA A O 1
ATOM 592 N N . HIS A 1 74 ? -14.191 -5.783 11.846 1.00 89.75 74 HIS A N 1
ATOM 593 C CA . HIS A 1 74 ? -14.707 -4.986 10.738 1.00 89.75 74 HIS A CA 1
ATOM 594 C C . HIS A 1 74 ? -14.396 -3.495 10.918 1.00 89.75 74 HIS A C 1
ATOM 596 O O . HIS A 1 74 ? -13.854 -2.874 10.008 1.00 89.75 74 HIS A O 1
ATOM 602 N N . LEU A 1 75 ? -14.662 -2.928 12.101 1.00 91.88 75 LEU A N 1
ATOM 603 C CA . LEU A 1 75 ? -14.370 -1.523 12.392 1.00 91.88 75 LEU A CA 1
ATOM 604 C C . LEU A 1 75 ? -12.873 -1.214 12.249 1.00 91.88 75 LEU A C 1
ATOM 606 O O . LEU A 1 75 ? -12.516 -0.215 11.631 1.00 91.88 75 LEU A O 1
ATOM 610 N N . TYR A 1 76 ? -11.999 -2.089 12.747 1.00 94.88 76 TYR A N 1
ATOM 611 C CA . TYR A 1 76 ? -10.551 -1.953 12.584 1.00 94.88 76 TYR A CA 1
ATOM 612 C C . TYR A 1 76 ? -10.159 -1.868 11.103 1.00 94.88 76 TYR A C 1
ATOM 614 O O . TYR A 1 76 ? -9.481 -0.926 10.692 1.00 94.88 76 TYR A O 1
ATOM 622 N N . LYS A 1 77 ? -10.659 -2.800 10.279 1.00 92.94 77 LYS A N 1
ATOM 623 C CA . LYS A 1 77 ? -10.426 -2.798 8.830 1.00 92.94 77 LYS A CA 1
ATOM 624 C C . LYS A 1 77 ? -10.934 -1.510 8.173 1.00 92.94 77 LYS A C 1
ATOM 626 O O . LYS A 1 77 ? -10.209 -0.916 7.383 1.00 92.94 77 LYS A O 1
ATOM 631 N N . GLN A 1 78 ? -12.141 -1.055 8.512 1.00 91.38 78 GLN A N 1
ATOM 632 C CA . GLN A 1 78 ? -12.720 0.162 7.930 1.00 91.38 78 GLN A CA 1
ATOM 633 C C . GLN A 1 78 ? -11.941 1.427 8.305 1.00 91.38 78 GLN A C 1
ATOM 635 O O . GLN A 1 78 ? -11.782 2.313 7.466 1.00 91.38 78 GLN A O 1
ATOM 640 N N . ILE A 1 79 ? -11.410 1.512 9.530 1.00 93.56 79 ILE A N 1
ATOM 641 C CA . ILE A 1 79 ? -10.541 2.628 9.930 1.00 93.56 79 ILE A CA 1
ATOM 642 C C . ILE A 1 79 ? -9.272 2.631 9.073 1.00 93.56 79 ILE A C 1
ATOM 644 O O . ILE A 1 79 ? -8.928 3.669 8.515 1.00 93.56 79 ILE A O 1
ATOM 648 N N . LEU A 1 80 ? -8.610 1.482 8.906 1.00 93.62 80 LEU A N 1
ATOM 649 C CA . LEU A 1 80 ? -7.404 1.390 8.075 1.00 93.62 80 LEU A CA 1
ATOM 650 C C . LEU A 1 80 ? -7.669 1.760 6.609 1.00 93.62 80 LEU A C 1
ATOM 652 O O . LEU A 1 80 ? -6.878 2.490 6.016 1.00 93.62 80 LEU A O 1
ATOM 656 N N . VAL A 1 81 ? -8.790 1.313 6.033 1.00 91.38 81 VAL A N 1
ATOM 657 C CA . VAL A 1 81 ? -9.188 1.698 4.668 1.00 91.38 81 VAL A CA 1
ATOM 658 C C . VAL A 1 81 ? -9.409 3.209 4.579 1.00 91.38 81 VAL A C 1
ATOM 660 O O . VAL A 1 81 ? -8.859 3.853 3.689 1.00 91.38 81 VAL A O 1
ATOM 663 N N . SER A 1 82 ? -10.137 3.801 5.528 1.00 91.81 82 SER A N 1
ATOM 664 C CA . SER A 1 82 ? -10.351 5.251 5.552 1.00 91.81 82 SER A CA 1
ATOM 665 C C . SER A 1 82 ? -9.051 6.045 5.689 1.00 91.81 82 SER A C 1
ATOM 667 O O . SER A 1 82 ? -8.960 7.137 5.129 1.00 91.81 82 SER A O 1
ATOM 669 N N . LEU A 1 83 ? -8.077 5.541 6.452 1.00 92.00 83 LEU A N 1
ATOM 670 C CA . LEU A 1 83 ? -6.767 6.173 6.595 1.00 92.00 83 LEU A CA 1
ATOM 671 C C . LEU A 1 83 ? -5.952 6.068 5.307 1.00 92.00 83 LEU A C 1
ATOM 673 O O . LEU A 1 83 ? -5.372 7.067 4.898 1.00 92.00 83 LEU A O 1
ATOM 677 N N . LYS A 1 84 ? -5.967 4.908 4.631 1.00 89.25 84 LYS A N 1
ATOM 678 C CA . LYS A 1 84 ? -5.312 4.713 3.324 1.00 89.25 84 LYS A CA 1
ATOM 679 C C . LYS A 1 84 ? -5.806 5.723 2.279 1.00 89.25 84 LYS A C 1
ATOM 681 O O . LYS A 1 84 ? -5.024 6.172 1.451 1.00 89.25 84 LYS A O 1
ATOM 686 N N . LEU A 1 85 ? -7.089 6.086 2.325 1.00 86.81 85 LEU A N 1
ATOM 687 C CA . LEU A 1 85 ? -7.701 7.061 1.413 1.00 86.81 85 LEU A CA 1
ATOM 688 C C . LEU A 1 85 ? -7.357 8.524 1.738 1.00 86.81 85 LEU A C 1
ATOM 690 O O . LEU A 1 85 ? -7.739 9.420 0.988 1.00 86.8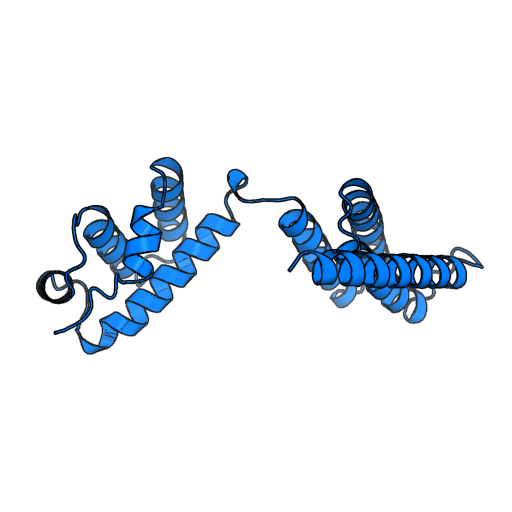1 85 LEU A O 1
ATOM 694 N N . ASN A 1 86 ? -6.699 8.802 2.865 1.00 86.12 86 ASN A N 1
ATOM 695 C CA . ASN A 1 86 ? -6.309 10.157 3.230 1.00 86.12 86 ASN A CA 1
ATOM 696 C C . ASN A 1 86 ? -4.979 10.526 2.539 1.00 86.12 86 ASN A C 1
ATOM 698 O O . ASN A 1 86 ? -3.984 9.840 2.784 1.00 86.12 86 ASN A O 1
ATOM 702 N N . PRO A 1 87 ? -4.912 11.625 1.758 1.00 80.50 87 PRO A N 1
ATOM 703 C CA . PRO A 1 87 ? -3.673 12.079 1.121 1.00 80.50 87 PRO A CA 1
ATOM 704 C C . PRO A 1 87 ? -2.498 12.239 2.092 1.00 80.50 87 PRO A C 1
ATOM 706 O O . PRO A 1 87 ? -1.360 11.968 1.729 1.00 80.50 87 PRO A O 1
ATOM 709 N N . SER A 1 88 ? -2.757 12.603 3.354 1.00 80.81 88 SER A N 1
ATOM 710 C CA . SER A 1 88 ? -1.708 12.736 4.378 1.00 80.81 88 SER A CA 1
ATOM 711 C C . SER A 1 88 ? -0.975 11.426 4.700 1.00 80.81 88 SER A C 1
ATOM 713 O O . SER A 1 88 ? 0.125 11.473 5.239 1.00 80.81 88 SER A O 1
ATOM 715 N N . HIS A 1 89 ? -1.567 10.272 4.377 1.00 77.44 89 HIS A N 1
ATOM 716 C CA . HIS A 1 89 ? -0.970 8.944 4.574 1.00 77.44 89 HIS A CA 1
ATOM 717 C C . HIS A 1 89 ? -0.399 8.339 3.289 1.00 77.44 89 HIS A C 1
ATOM 719 O O . HIS A 1 89 ? 0.128 7.223 3.307 1.00 77.44 89 HIS A O 1
ATOM 725 N N . GLN A 1 90 ? -0.477 9.055 2.165 1.00 81.25 90 GLN A N 1
ATOM 726 C CA . GLN A 1 90 ? 0.101 8.605 0.905 1.00 81.25 90 GLN A CA 1
ATOM 727 C C . GLN A 1 90 ? 1.606 8.875 0.884 1.00 81.25 90 GLN A C 1
ATOM 729 O O . GLN A 1 90 ? 2.077 9.880 0.356 1.00 81.25 90 GLN A O 1
ATOM 734 N N . ASN A 1 91 ? 2.377 7.947 1.451 1.00 89.38 91 ASN A N 1
ATOM 735 C CA . ASN A 1 91 ? 3.822 7.924 1.239 1.00 89.38 91 ASN A CA 1
ATOM 736 C C . ASN A 1 91 ? 4.164 7.523 -0.209 1.00 89.38 91 ASN A C 1
ATOM 738 O O . ASN A 1 91 ? 3.323 6.997 -0.945 1.00 89.38 91 ASN A O 1
ATOM 742 N N . ILE A 1 92 ? 5.418 7.746 -0.600 1.00 92.25 92 ILE A N 1
ATOM 743 C CA . ILE A 1 92 ? 5.887 7.485 -1.963 1.00 92.25 92 ILE A CA 1
ATOM 744 C C . ILE A 1 92 ? 5.664 6.030 -2.402 1.00 92.25 92 ILE A C 1
ATOM 746 O O . ILE A 1 92 ? 5.193 5.780 -3.509 1.00 92.25 92 ILE A O 1
ATOM 750 N N . ARG A 1 93 ? 5.889 5.059 -1.505 1.00 93.94 93 ARG A N 1
ATOM 751 C CA . ARG A 1 93 ? 5.652 3.633 -1.778 1.00 93.94 93 ARG A CA 1
ATOM 752 C C . ARG A 1 93 ? 4.184 3.347 -2.067 1.00 93.94 93 ARG A C 1
ATOM 754 O O . ARG A 1 93 ? 3.885 2.575 -2.971 1.00 93.94 93 ARG A O 1
ATOM 761 N N . SER A 1 94 ? 3.272 3.947 -1.306 1.00 92.38 94 SER A N 1
ATOM 762 C CA . SER A 1 94 ? 1.829 3.812 -1.511 1.00 92.38 94 SER A CA 1
ATOM 763 C C . SER A 1 94 ? 1.407 4.378 -2.866 1.00 92.38 94 SER A C 1
ATOM 765 O O . SER A 1 94 ? 0.610 3.742 -3.548 1.00 92.38 94 SER A O 1
ATOM 767 N N . GLN A 1 95 ? 1.970 5.519 -3.276 1.00 92.88 95 GLN A N 1
ATOM 768 C CA . GLN A 1 95 ? 1.699 6.118 -4.587 1.00 92.88 95 GLN A CA 1
ATOM 769 C C . GLN A 1 95 ? 2.201 5.223 -5.730 1.00 92.88 95 GLN A C 1
ATOM 771 O O . GLN A 1 95 ? 1.459 4.958 -6.671 1.00 92.88 95 GLN A O 1
ATOM 776 N N . ILE A 1 96 ? 3.425 4.691 -5.627 1.00 96.31 96 ILE A N 1
ATOM 777 C CA . ILE A 1 96 ? 3.991 3.780 -6.637 1.00 96.31 96 ILE A CA 1
ATOM 778 C C . ILE A 1 96 ? 3.163 2.489 -6.747 1.00 96.31 96 ILE A C 1
ATOM 780 O O . ILE A 1 96 ? 2.839 2.056 -7.851 1.00 96.31 96 ILE A O 1
ATOM 784 N N . ARG A 1 97 ? 2.766 1.891 -5.613 1.00 95.75 97 ARG A N 1
ATOM 785 C CA . ARG A 1 97 ? 1.907 0.693 -5.598 1.00 95.75 97 ARG A CA 1
ATOM 786 C C . ARG A 1 97 ? 0.538 0.949 -6.222 1.00 95.75 97 ARG A C 1
ATOM 788 O O . ARG A 1 97 ? 0.037 0.101 -6.945 1.00 95.75 97 ARG A O 1
ATOM 795 N N . GLU A 1 98 ? -0.045 2.122 -5.994 1.00 94.38 98 GLU A N 1
ATOM 796 C CA . GLU A 1 98 ? -1.301 2.504 -6.645 1.00 94.38 98 GLU A CA 1
ATOM 797 C C . GLU A 1 98 ? -1.144 2.609 -8.173 1.00 94.38 98 GLU A C 1
ATOM 799 O O . GLU A 1 98 ? -2.011 2.147 -8.914 1.00 94.38 98 GLU A O 1
ATOM 804 N N . GLN A 1 99 ? -0.016 3.132 -8.670 1.00 96.88 99 GLN A N 1
ATOM 805 C CA . GLN A 1 99 ? 0.265 3.127 -10.112 1.00 96.88 99 GLN A CA 1
ATOM 806 C C . GLN A 1 99 ? 0.425 1.701 -10.669 1.00 96.88 99 GLN A C 1
ATOM 808 O O . GLN A 1 99 ? -0.083 1.419 -11.754 1.00 96.88 99 GLN A O 1
ATOM 813 N N . LEU A 1 100 ? 1.068 0.789 -9.930 1.00 97.62 100 LEU A N 1
ATOM 814 C CA . LEU A 1 100 ? 1.146 -0.636 -10.286 1.00 97.62 100 LEU A CA 1
ATOM 815 C C . LEU A 1 100 ? -0.242 -1.296 -10.345 1.00 97.62 100 LEU A C 1
ATOM 817 O O . LEU A 1 100 ? -0.526 -2.042 -11.288 1.00 97.62 100 LEU A O 1
ATOM 821 N N . ASP A 1 101 ? -1.125 -0.984 -9.391 1.00 97.19 101 ASP A N 1
ATOM 822 C CA . ASP A 1 101 ? -2.513 -1.460 -9.386 1.00 97.19 101 ASP A CA 1
ATOM 823 C C . ASP A 1 101 ? -3.256 -0.966 -10.643 1.00 97.19 101 ASP A C 1
ATOM 825 O O . ASP A 1 101 ? -3.901 -1.750 -11.346 1.00 97.19 101 ASP A O 1
ATOM 829 N N . PHE A 1 102 ? -3.126 0.321 -10.989 1.00 97.88 102 PHE A N 1
ATOM 830 C CA . PHE A 1 102 ? -3.730 0.884 -12.201 1.00 97.88 102 PHE A CA 1
ATOM 831 C C . PHE A 1 102 ? -3.166 0.273 -13.485 1.00 97.88 102 PHE A C 1
ATOM 833 O O . PHE A 1 102 ? -3.937 -0.067 -14.387 1.00 97.88 102 PHE A O 1
ATOM 840 N N . ALA A 1 103 ? -1.848 0.094 -13.570 1.00 97.75 103 ALA A N 1
ATOM 841 C CA . ALA A 1 103 ? -1.208 -0.560 -14.704 1.00 97.75 103 ALA A CA 1
ATOM 842 C C . ALA A 1 103 ? -1.726 -1.995 -14.879 1.00 97.75 103 ALA A C 1
ATOM 844 O O . ALA A 1 103 ? -2.167 -2.362 -15.967 1.00 97.75 103 ALA A O 1
ATOM 845 N N . SER A 1 104 ? -1.799 -2.770 -13.795 1.00 96.38 104 SER A N 1
ATOM 846 C CA . SER A 1 104 ? -2.325 -4.142 -13.813 1.00 96.38 104 SER A CA 1
ATOM 847 C C . SER A 1 104 ? -3.777 -4.198 -14.302 1.00 96.38 104 SER A C 1
ATOM 849 O O . SER A 1 104 ? -4.124 -5.030 -15.142 1.00 96.38 104 SER A O 1
ATOM 851 N N . ILE A 1 105 ? -4.630 -3.269 -13.852 1.00 97.69 105 ILE A N 1
ATOM 852 C CA . ILE A 1 105 ? -6.017 -3.159 -14.335 1.00 97.69 105 ILE A CA 1
ATOM 853 C C . ILE A 1 105 ? -6.055 -2.889 -15.846 1.00 97.69 105 ILE A C 1
ATOM 855 O O . ILE A 1 105 ? -6.840 -3.515 -16.563 1.00 97.69 105 ILE A O 1
ATOM 859 N N . LEU A 1 106 ? -5.232 -1.963 -16.346 1.00 96.50 106 LEU A N 1
ATOM 860 C CA . LEU A 1 106 ? -5.172 -1.631 -17.773 1.00 96.50 106 LEU A CA 1
ATOM 861 C C . LEU A 1 106 ? -4.649 -2.802 -18.606 1.00 96.50 106 LEU A C 1
ATOM 863 O O . LEU A 1 106 ? -5.219 -3.099 -19.656 1.00 96.50 106 LEU A O 1
ATOM 867 N N . TYR A 1 107 ? -3.620 -3.494 -18.122 1.00 94.69 107 TYR A N 1
ATOM 868 C CA . TYR A 1 107 ? -3.083 -4.705 -18.732 1.00 94.69 107 TYR A CA 1
ATOM 869 C C . TYR A 1 107 ? -4.161 -5.788 -18.880 1.00 94.69 107 TYR A C 1
ATOM 871 O O . TYR A 1 107 ? -4.391 -6.272 -19.988 1.00 94.69 107 TYR A O 1
ATOM 879 N N . HIS A 1 108 ? -4.905 -6.096 -17.812 1.00 95.06 108 HIS A N 1
ATOM 880 C CA . HIS A 1 108 ? -5.994 -7.080 -17.864 1.00 95.06 108 HIS A CA 1
ATOM 881 C C . HIS A 1 108 ? -7.162 -6.658 -18.764 1.00 95.06 108 HIS A C 1
ATOM 883 O O . HIS A 1 108 ? -7.900 -7.506 -19.261 1.00 95.06 108 HIS A O 1
ATOM 889 N N . LYS A 1 109 ? -7.329 -5.355 -19.008 1.00 95.69 109 LYS A N 1
ATOM 890 C CA . LYS A 1 109 ? -8.292 -4.816 -19.979 1.00 95.69 109 LYS A CA 1
ATOM 891 C C . LYS A 1 109 ? -7.766 -4.795 -21.422 1.00 95.69 109 LYS A C 1
ATOM 893 O O . LYS A 1 109 ? -8.474 -4.314 -22.301 1.00 95.69 109 LYS A O 1
ATOM 898 N N . GLY A 1 110 ? -6.544 -5.269 -21.678 1.00 92.88 110 GLY A N 1
ATOM 899 C CA . GLY A 1 110 ? -5.902 -5.241 -22.998 1.00 92.88 110 GLY A CA 1
ATOM 900 C C . GLY A 1 110 ? -5.371 -3.862 -23.414 1.00 92.88 110 GLY A C 1
ATOM 901 O O . GLY A 1 110 ? -4.964 -3.661 -24.557 1.00 92.88 110 GLY A O 1
ATOM 902 N N . LEU A 1 111 ? -5.356 -2.884 -22.504 1.00 94.44 111 LEU A N 1
ATOM 903 C CA . LEU A 1 111 ? -4.908 -1.511 -22.755 1.00 94.44 111 LEU A CA 1
ATOM 904 C C . LEU A 1 111 ? -3.390 -1.375 -22.534 1.00 94.44 111 LEU A C 1
ATOM 906 O O . LEU A 1 111 ? -2.928 -0.529 -21.767 1.00 94.44 111 LEU A O 1
ATOM 910 N N . TYR A 1 112 ? -2.600 -2.199 -23.226 1.00 92.62 112 TYR A N 1
ATOM 911 C CA . TYR A 1 112 ? -1.161 -2.382 -22.979 1.00 92.62 112 TYR A CA 1
ATOM 912 C C . TYR A 1 112 ? -0.336 -1.095 -23.064 1.00 92.62 112 TYR A C 1
ATOM 914 O O . TYR A 1 112 ? 0.430 -0.792 -22.156 1.00 92.62 112 TYR A O 1
ATOM 922 N N . LYS A 1 113 ? -0.546 -0.274 -24.102 1.00 92.31 113 LYS A N 1
ATOM 923 C CA . LYS A 1 113 ? 0.158 1.014 -24.250 1.00 92.31 113 LYS A CA 1
ATOM 924 C C . LYS A 1 113 ? -0.123 1.978 -23.092 1.00 92.31 113 LYS A C 1
ATOM 926 O O . LYS A 1 113 ? 0.754 2.741 -22.702 1.00 92.31 113 LYS A O 1
ATOM 931 N N . GLN A 1 114 ? -1.345 1.961 -22.551 1.00 95.00 114 GLN A N 1
ATOM 932 C CA . GLN A 1 114 ? -1.698 2.799 -21.403 1.00 95.00 114 GLN A CA 1
ATOM 933 C C . GLN A 1 114 ? -1.057 2.260 -20.123 1.00 95.00 114 GLN A C 1
ATOM 935 O O . GLN A 1 114 ? -0.525 3.047 -19.346 1.00 95.00 114 GLN A O 1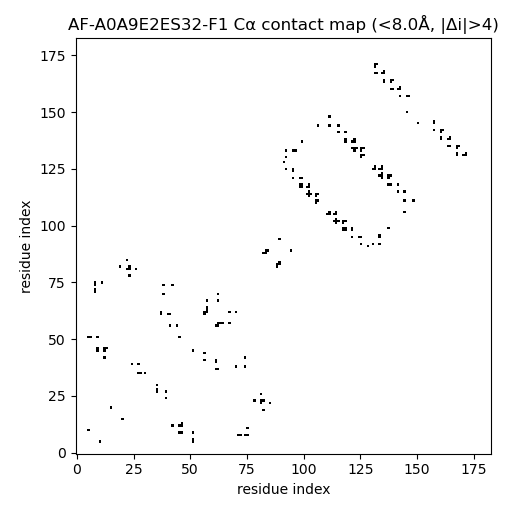
ATOM 940 N N . SER A 1 115 ? -1.049 0.934 -19.950 1.00 96.19 115 SER A N 1
ATOM 941 C CA . SER A 1 115 ? -0.339 0.270 -18.854 1.00 96.19 115 SER A CA 1
ATOM 942 C C . SER A 1 115 ? 1.146 0.638 -18.849 1.00 96.19 115 SER A C 1
ATOM 944 O O . SER A 1 115 ? 1.631 1.167 -17.855 1.00 96.19 115 SER A O 1
ATOM 946 N N . LEU A 1 116 ? 1.847 0.462 -19.976 1.00 94.94 116 LEU A N 1
ATOM 947 C CA . LEU A 1 116 ? 3.271 0.801 -20.110 1.00 94.94 116 LEU A CA 1
ATOM 948 C C . LEU A 1 116 ? 3.551 2.278 -19.804 1.00 94.94 116 LEU A C 1
ATOM 950 O O . LEU A 1 116 ? 4.513 2.589 -19.118 1.00 94.94 116 LEU A O 1
ATOM 954 N N . LYS A 1 117 ? 2.675 3.198 -20.228 1.00 95.81 117 LYS A N 1
ATOM 955 C CA . LYS A 1 117 ? 2.818 4.630 -19.918 1.00 95.81 117 LYS A CA 1
ATOM 956 C C . LYS A 1 117 ? 2.700 4.942 -18.420 1.00 95.81 117 LYS A C 1
ATOM 958 O O . LYS A 1 117 ? 3.319 5.897 -17.953 1.00 95.81 117 LYS A O 1
ATOM 963 N N . ILE A 1 118 ? 1.874 4.199 -17.681 1.00 97.75 118 ILE A N 1
ATOM 964 C CA . ILE A 1 118 ? 1.796 4.329 -16.219 1.00 97.75 118 ILE A CA 1
ATOM 965 C C . ILE A 1 118 ? 3.057 3.749 -15.574 1.00 97.75 118 ILE A C 1
ATOM 967 O O . ILE A 1 118 ? 3.632 4.394 -14.699 1.00 97.75 118 ILE A O 1
ATOM 971 N N . LEU A 1 119 ? 3.504 2.577 -16.034 1.00 97.56 119 LEU A N 1
ATOM 972 C CA . LEU A 1 119 ? 4.697 1.908 -15.514 1.00 97.56 119 LEU A CA 1
ATOM 973 C C . LEU A 1 119 ? 5.960 2.748 -15.699 1.00 97.56 119 LEU A C 1
ATOM 975 O O . LEU A 1 119 ? 6.710 2.901 -14.744 1.00 97.56 119 LEU A O 1
ATOM 979 N N . ASP A 1 120 ? 6.142 3.371 -16.861 1.00 96.44 120 ASP A N 1
ATOM 980 C CA . ASP A 1 120 ? 7.299 4.225 -17.151 1.00 96.44 120 ASP A CA 1
ATOM 981 C C . ASP A 1 120 ? 7.420 5.380 -16.137 1.00 96.44 120 ASP A C 1
ATOM 983 O O . ASP A 1 120 ? 8.441 5.550 -15.474 1.00 96.44 120 ASP A O 1
ATOM 987 N N . LYS A 1 121 ? 6.311 6.087 -15.879 1.00 97.75 121 LYS A N 1
ATOM 988 C CA . LYS A 1 121 ? 6.265 7.154 -14.866 1.00 97.75 121 LYS A CA 1
ATOM 989 C C . LYS A 1 121 ? 6.467 6.638 -13.442 1.00 97.75 121 LYS A C 1
ATOM 991 O O . LYS A 1 121 ? 7.108 7.302 -12.629 1.00 97.75 121 LYS A O 1
ATOM 996 N N . ALA A 1 122 ? 5.877 5.489 -13.116 1.00 97.94 122 ALA A N 1
ATOM 997 C CA . ALA A 1 122 ? 6.017 4.881 -11.797 1.00 97.94 122 ALA A CA 1
ATOM 998 C C . ALA A 1 122 ? 7.464 4.436 -11.542 1.00 97.94 122 ALA A C 1
ATOM 1000 O O . ALA A 1 122 ? 7.954 4.570 -10.421 1.00 97.94 122 ALA A O 1
ATOM 1001 N N . LYS A 1 123 ? 8.151 3.946 -12.581 1.00 98.00 123 LYS A N 1
ATOM 1002 C CA . LYS A 1 123 ? 9.557 3.545 -12.538 1.00 98.00 123 LYS A CA 1
ATOM 1003 C C . LYS A 1 123 ? 10.455 4.740 -12.264 1.00 98.00 123 LYS A C 1
ATOM 1005 O O . LYS A 1 123 ? 11.258 4.673 -11.337 1.00 98.00 123 LYS A O 1
ATOM 1010 N N . ASP A 1 124 ? 10.274 5.837 -12.997 1.00 97.31 124 ASP A N 1
ATOM 1011 C CA . ASP A 1 124 ? 11.023 7.076 -12.764 1.00 97.31 124 ASP A CA 1
ATOM 1012 C C . ASP A 1 124 ? 10.845 7.567 -11.327 1.00 97.31 124 ASP A C 1
ATOM 1014 O O . ASP A 1 124 ? 11.818 7.884 -10.642 1.00 97.31 124 ASP A O 1
ATOM 1018 N N . LEU A 1 125 ? 9.603 7.556 -10.835 1.00 97.25 125 LEU A N 1
ATOM 1019 C CA . LEU A 1 125 ? 9.289 7.936 -9.462 1.00 97.25 125 LEU A CA 1
ATOM 1020 C C . LEU A 1 125 ? 9.972 7.014 -8.439 1.00 97.25 125 LEU A C 1
ATOM 1022 O O . LEU A 1 125 ? 10.506 7.496 -7.440 1.00 97.25 125 LEU A O 1
ATOM 1026 N N . ALA A 1 126 ? 9.981 5.701 -8.682 1.00 97.62 126 ALA A N 1
ATOM 1027 C CA . ALA A 1 126 ? 10.634 4.727 -7.813 1.00 97.62 126 ALA A CA 1
ATOM 1028 C C . ALA A 1 126 ? 12.158 4.911 -7.780 1.00 97.62 126 ALA A C 1
ATOM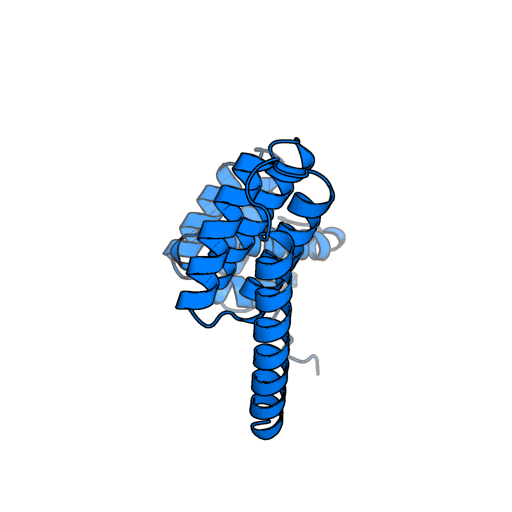 1030 O O . ALA A 1 126 ? 12.746 4.913 -6.699 1.00 97.62 126 ALA A O 1
ATOM 1031 N N . ILE A 1 127 ? 12.790 5.120 -8.939 1.00 96.06 127 ILE A N 1
ATOM 1032 C CA . ILE A 1 127 ? 14.237 5.346 -9.053 1.00 96.06 127 ILE A CA 1
ATOM 1033 C C . ILE A 1 127 ? 14.637 6.643 -8.342 1.00 96.06 127 ILE A C 1
ATOM 1035 O O . ILE A 1 127 ? 15.552 6.626 -7.524 1.00 96.06 127 ILE A O 1
ATOM 1039 N N . GLN A 1 128 ? 13.915 7.743 -8.581 1.00 96.94 128 GLN A N 1
ATOM 1040 C CA . GLN A 1 128 ? 14.185 9.044 -7.950 1.00 96.94 128 GLN A CA 1
ATOM 1041 C C . GLN A 1 128 ? 14.092 9.013 -6.419 1.00 96.94 128 GLN A C 1
ATOM 1043 O O . GLN A 1 128 ? 14.705 9.840 -5.750 1.00 96.94 128 GLN A O 1
ATOM 1048 N N . ASN A 1 129 ? 13.323 8.074 -5.863 1.00 96.19 129 ASN A N 1
ATOM 1049 C CA . ASN A 1 129 ? 13.119 7.929 -4.422 1.00 96.19 129 ASN A CA 1
ATOM 1050 C C . ASN A 1 129 ? 13.865 6.724 -3.829 1.00 96.19 129 ASN A C 1
ATOM 1052 O O . ASN A 1 129 ? 13.562 6.313 -2.711 1.00 96.19 129 ASN A O 1
ATOM 1056 N N . GLU A 1 130 ? 14.829 6.151 -4.558 1.00 94.19 130 GLU A N 1
ATOM 1057 C CA . GLU A 1 130 ? 15.652 5.017 -4.110 1.00 94.19 130 GLU A CA 1
ATOM 1058 C C . GLU A 1 130 ? 14.842 3.750 -3.752 1.00 94.19 130 GLU A C 1
ATOM 1060 O O . GLU A 1 130 ? 15.342 2.841 -3.079 1.00 94.19 130 GLU A O 1
ATOM 1065 N N . GLU A 1 131 ? 13.607 3.635 -4.249 1.00 96.06 131 GLU A N 1
ATOM 1066 C CA . GLU A 1 131 ? 12.704 2.500 -4.030 1.00 96.06 131 GLU A CA 1
ATOM 1067 C C . GLU A 1 131 ? 13.018 1.342 -4.991 1.00 96.06 131 GLU A C 1
ATOM 1069 O O . GLU A 1 131 ? 12.188 0.900 -5.788 1.00 96.06 131 GLU A O 1
ATOM 1074 N N . LYS A 1 132 ? 14.249 0.829 -4.902 1.00 94.00 132 LYS A N 1
ATOM 1075 C CA . LYS A 1 132 ? 14.838 -0.152 -5.833 1.00 94.00 132 LYS A CA 1
ATOM 1076 C C . LYS A 1 132 ? 14.031 -1.448 -5.984 1.00 94.00 132 LYS A C 1
ATOM 1078 O O . LYS A 1 132 ? 13.957 -1.998 -7.080 1.00 94.00 132 LYS A O 1
ATOM 1083 N N . ASN A 1 133 ? 13.385 -1.921 -4.916 1.00 95.81 133 ASN A N 1
ATOM 1084 C CA . ASN A 1 133 ? 12.523 -3.107 -4.975 1.00 95.81 133 ASN A CA 1
ATOM 1085 C C . ASN A 1 133 ? 11.263 -2.858 -5.818 1.00 95.81 133 ASN A C 1
ATOM 1087 O O . ASN A 1 133 ? 10.882 -3.710 -6.613 1.00 95.81 133 ASN A O 1
ATOM 1091 N N . LEU A 1 134 ? 10.640 -1.683 -5.672 1.00 97.25 134 LEU A N 1
ATOM 1092 C CA . LEU A 1 134 ? 9.461 -1.317 -6.462 1.00 97.25 134 LEU A CA 1
ATOM 1093 C C . LEU A 1 134 ? 9.847 -1.022 -7.914 1.00 97.25 134 LEU A C 1
ATOM 1095 O O . LEU A 1 134 ? 9.143 -1.444 -8.821 1.00 97.25 134 LEU A O 1
ATOM 1099 N N . ALA A 1 135 ? 10.985 -0.360 -8.145 1.00 97.75 135 ALA A N 1
ATOM 1100 C CA . ALA A 1 135 ? 11.515 -0.163 -9.493 1.00 97.75 135 ALA A CA 1
ATOM 1101 C C . ALA A 1 135 ? 11.747 -1.506 -10.209 1.00 97.75 135 ALA A C 1
ATOM 1103 O O . ALA A 1 135 ? 11.371 -1.653 -11.368 1.00 97.75 135 ALA A O 1
ATOM 1104 N N . TYR A 1 136 ? 12.311 -2.496 -9.507 1.00 97.56 136 TYR A N 1
ATOM 1105 C CA . TYR A 1 136 ? 12.509 -3.845 -10.042 1.00 97.56 136 TYR A CA 1
ATOM 1106 C C . TYR A 1 136 ? 11.179 -4.523 -10.402 1.00 97.56 136 TYR A C 1
ATOM 1108 O O . TYR A 1 136 ? 11.028 -5.023 -11.513 1.00 97.56 136 TYR A O 1
ATOM 1116 N N . GLU A 1 137 ? 10.192 -4.479 -9.502 1.00 97.31 137 GLU A N 1
ATOM 1117 C CA . GLU A 1 137 ? 8.845 -5.021 -9.741 1.00 97.31 137 GLU A CA 1
ATOM 1118 C C . GLU A 1 137 ? 8.177 -4.389 -10.976 1.00 97.31 137 GLU A C 1
ATOM 1120 O O . GLU A 1 137 ? 7.582 -5.093 -11.793 1.00 97.31 137 GLU A O 1
ATOM 1125 N N . ILE A 1 138 ? 8.327 -3.073 -11.156 1.00 98.06 138 ILE A N 1
ATOM 1126 C CA . ILE A 1 138 ? 7.806 -2.355 -12.325 1.00 98.06 138 ILE A CA 1
ATOM 1127 C C . ILE A 1 138 ? 8.464 -2.848 -13.619 1.00 98.06 138 ILE A C 1
ATOM 1129 O O . ILE A 1 138 ? 7.752 -3.127 -14.582 1.00 98.06 138 ILE A O 1
ATOM 1133 N N . VAL A 1 139 ? 9.793 -3.000 -13.643 1.00 97.25 139 VAL A N 1
ATOM 1134 C CA . VAL A 1 139 ? 10.524 -3.491 -14.826 1.00 97.25 139 VAL A CA 1
ATOM 1135 C C . VAL A 1 139 ? 10.122 -4.927 -15.177 1.00 97.25 139 VAL A C 1
ATOM 1137 O O . VAL A 1 139 ? 9.951 -5.242 -16.354 1.00 97.25 139 VAL A O 1
ATOM 1140 N N . GLU A 1 140 ? 9.907 -5.800 -14.189 1.00 95.50 140 GLU A N 1
ATOM 1141 C CA . GLU A 1 140 ? 9.407 -7.158 -14.449 1.00 95.50 140 GLU A CA 1
ATOM 1142 C C . GLU A 1 140 ? 8.008 -7.145 -15.076 1.00 95.50 140 GLU A C 1
ATOM 1144 O O . GLU A 1 140 ? 7.740 -7.899 -16.017 1.00 95.50 140 GLU A O 1
ATOM 1149 N N . LEU A 1 141 ? 7.129 -6.243 -14.632 1.00 94.94 141 LEU A N 1
ATOM 1150 C CA . LEU A 1 141 ? 5.817 -6.086 -15.252 1.00 94.94 141 LEU A CA 1
ATOM 1151 C C . LEU A 1 141 ? 5.918 -5.525 -16.680 1.00 94.94 141 LEU A C 1
ATOM 1153 O O . LEU A 1 141 ? 5.229 -6.019 -17.571 1.00 94.94 141 LEU A O 1
ATOM 1157 N N . GLU A 1 142 ? 6.806 -4.560 -16.938 1.00 94.81 142 GLU A N 1
ATOM 1158 C CA . GLU A 1 142 ? 7.090 -4.083 -18.301 1.00 94.81 142 GLU A CA 1
ATOM 1159 C C . GLU A 1 142 ? 7.554 -5.234 -19.211 1.00 94.81 142 GLU A C 1
ATOM 1161 O O . GLU A 1 142 ? 7.033 -5.380 -20.317 1.00 94.81 142 GLU A O 1
ATOM 1166 N N . LYS A 1 143 ? 8.456 -6.106 -18.735 1.00 92.69 143 LYS A N 1
ATOM 1167 C CA . LYS A 1 143 ? 8.925 -7.291 -19.483 1.00 92.69 143 LYS A CA 1
ATOM 1168 C C . LYS A 1 143 ? 7.783 -8.243 -19.832 1.00 92.69 143 LYS A C 1
ATOM 1170 O O . LYS A 1 143 ? 7.701 -8.712 -20.968 1.00 92.69 143 LYS A O 1
ATOM 1175 N N . ILE A 1 144 ? 6.887 -8.519 -18.879 1.00 91.31 144 ILE A N 1
ATOM 1176 C CA . ILE A 1 144 ? 5.704 -9.361 -19.115 1.00 91.31 144 ILE A CA 1
ATOM 1177 C C . ILE A 1 144 ? 4.850 -8.765 -20.236 1.00 91.31 144 ILE A C 1
ATOM 1179 O O . ILE A 1 144 ? 4.472 -9.482 -21.165 1.00 91.31 144 ILE A O 1
ATOM 1183 N N . ILE A 1 145 ? 4.584 -7.459 -20.184 1.00 91.00 145 ILE A N 1
ATOM 1184 C CA . ILE A 1 145 ? 3.745 -6.791 -21.180 1.00 91.00 145 ILE A CA 1
ATOM 1185 C C . ILE A 1 145 ? 4.413 -6.812 -22.559 1.00 91.00 145 ILE A C 1
ATOM 1187 O O . ILE A 1 145 ? 3.756 -7.205 -23.518 1.00 91.00 145 ILE A O 1
ATOM 1191 N N . GLU A 1 146 ? 5.697 -6.460 -22.661 1.00 87.62 146 GLU A N 1
ATOM 1192 C CA . GLU A 1 146 ? 6.434 -6.434 -23.937 1.00 87.62 146 GLU A CA 1
ATOM 1193 C C . GLU A 1 146 ? 6.590 -7.828 -24.567 1.00 87.62 146 GLU A C 1
ATOM 1195 O O . GLU A 1 146 ? 6.545 -7.972 -25.787 1.00 87.62 146 GLU A O 1
ATOM 1200 N N . SER A 1 147 ? 6.738 -8.883 -23.755 1.00 84.00 147 SER A N 1
ATOM 1201 C CA . SER A 1 147 ? 6.858 -10.256 -24.272 1.00 84.00 147 SER A CA 1
ATOM 1202 C C . SER A 1 147 ? 5.562 -10.782 -24.901 1.00 84.00 147 SER A C 1
ATOM 1204 O O . SER A 1 147 ? 5.603 -11.547 -25.864 1.00 84.00 147 SER A O 1
ATOM 1206 N N . GLN A 1 148 ? 4.405 -10.379 -24.368 1.00 79.44 148 GLN A N 1
ATOM 1207 C CA . GLN A 1 148 ? 3.091 -10.857 -24.815 1.00 79.44 148 GLN A CA 1
ATOM 1208 C C . GLN A 1 148 ? 2.463 -9.946 -25.863 1.00 79.44 148 GLN A C 1
ATOM 1210 O O . GLN A 1 148 ? 1.794 -10.396 -26.792 1.00 79.44 148 GLN A O 1
ATOM 1215 N N . TYR A 1 149 ? 2.676 -8.648 -25.705 1.00 77.38 149 TYR A N 1
ATOM 1216 C CA . TYR A 1 149 ? 2.338 -7.636 -26.673 1.00 77.38 149 TYR A CA 1
ATOM 1217 C C . TYR A 1 149 ? 3.667 -7.133 -27.197 1.00 77.38 149 TYR A C 1
ATOM 1219 O O . TYR A 1 149 ? 4.205 -6.185 -26.634 1.00 77.38 149 TYR A O 1
ATOM 1227 N N . ILE A 1 150 ? 4.183 -7.769 -28.263 1.00 63.97 150 ILE A N 1
ATOM 1228 C CA . ILE A 1 150 ? 5.275 -7.191 -29.049 1.00 63.97 150 ILE A CA 1
ATOM 1229 C C . ILE A 1 150 ? 4.740 -5.838 -29.494 1.00 63.97 150 ILE A C 1
ATOM 1231 O O . ILE A 1 150 ? 4.021 -5.728 -30.498 1.00 63.97 150 ILE A O 1
ATOM 1235 N N . THR A 1 151 ? 5.033 -4.793 -28.721 1.00 58.75 151 THR A N 1
ATOM 1236 C CA . THR A 1 151 ? 4.889 -3.454 -29.227 1.00 58.75 151 THR A CA 1
ATOM 1237 C C . THR A 1 151 ? 5.802 -3.500 -30.445 1.00 58.75 151 THR A C 1
ATOM 1239 O O . THR A 1 151 ? 6.987 -3.807 -30.357 1.00 58.75 151 THR A O 1
ATOM 1242 N N . ARG A 1 152 ? 5.246 -3.347 -31.651 1.00 54.50 152 ARG A N 1
ATOM 1243 C CA . ARG A 1 152 ? 6.025 -3.351 -32.906 1.00 54.50 152 ARG A CA 1
ATOM 1244 C C . ARG A 1 152 ? 6.992 -2.152 -32.977 1.00 54.50 152 ARG A C 1
ATOM 1246 O O . ARG A 1 152 ? 7.340 -1.685 -34.054 1.00 54.50 152 ARG A O 1
ATOM 1253 N N . SER A 1 153 ? 7.333 -1.589 -31.830 1.00 57.44 153 SER A N 1
ATOM 1254 C CA . SER A 1 153 ? 8.058 -0.373 -31.590 1.00 57.44 153 SER A CA 1
ATOM 1255 C C . SER A 1 153 ? 9.258 -0.741 -30.738 1.00 57.44 153 SER A C 1
ATOM 1257 O O . SER A 1 153 ? 9.118 -1.013 -29.554 1.00 57.44 153 SER A O 1
ATOM 1259 N N . ILE A 1 154 ? 10.425 -0.632 -31.368 1.00 59.44 154 ILE A N 1
ATOM 1260 C CA . ILE A 1 154 ? 11.752 -0.562 -30.754 1.00 59.44 154 ILE A CA 1
ATOM 1261 C C . ILE A 1 154 ? 12.422 -1.932 -30.587 1.00 59.44 154 ILE A C 1
ATOM 1263 O O . ILE A 1 154 ? 12.387 -2.581 -29.542 1.00 59.44 154 ILE A O 1
ATOM 1267 N N . THR A 1 155 ? 13.122 -2.330 -31.650 1.00 68.12 155 THR A N 1
ATOM 1268 C CA . THR A 1 155 ? 14.241 -3.275 -31.584 1.00 68.12 155 THR A CA 1
ATOM 1269 C C . THR A 1 155 ? 15.155 -2.887 -30.416 1.00 68.12 155 THR A C 1
ATOM 1271 O O . THR A 1 155 ? 15.607 -1.747 -30.359 1.00 68.12 155 THR A O 1
ATOM 1274 N N . GLY A 1 156 ? 15.401 -3.808 -29.481 1.00 77.50 156 GLY A N 1
ATOM 1275 C CA . GLY A 1 156 ? 16.272 -3.582 -28.319 1.00 77.50 156 GLY A CA 1
ATOM 1276 C C . GLY A 1 156 ? 15.564 -3.243 -27.002 1.00 77.50 156 GLY A C 1
ATOM 1277 O O . GLY A 1 156 ? 16.204 -3.305 -25.957 1.00 77.50 156 GLY A O 1
ATOM 1278 N N . ARG A 1 157 ? 14.245 -2.974 -26.981 1.00 84.31 157 ARG A N 1
ATOM 1279 C CA . ARG A 1 157 ? 13.532 -2.689 -25.715 1.00 84.31 157 ARG A CA 1
ATOM 1280 C C . ARG A 1 157 ? 13.570 -3.864 -24.732 1.00 84.31 157 ARG A C 1
ATOM 1282 O O . ARG A 1 157 ? 13.731 -3.661 -23.532 1.00 84.31 157 ARG A O 1
ATOM 1289 N N . ALA A 1 158 ? 13.451 -5.093 -25.232 1.00 84.06 158 ALA A N 1
ATOM 1290 C CA . ALA A 1 158 ? 13.569 -6.293 -24.403 1.00 84.06 158 ALA A CA 1
ATOM 1291 C C . ALA A 1 158 ? 14.959 -6.402 -23.743 1.00 84.06 158 ALA A C 1
ATOM 1293 O O . ALA A 1 158 ? 15.055 -6.730 -22.557 1.00 84.06 158 ALA A O 1
ATOM 1294 N N . ASP A 1 159 ? 16.020 -6.057 -24.477 1.00 87.75 159 ASP A N 1
ATOM 1295 C CA . ASP A 1 159 ? 17.394 -6.060 -23.965 1.00 87.75 159 ASP A CA 1
ATOM 1296 C C . ASP A 1 159 ? 17.608 -4.942 -22.937 1.00 87.75 159 ASP A C 1
ATOM 1298 O O . ASP A 1 159 ? 18.240 -5.162 -21.904 1.00 87.75 159 ASP A O 1
ATOM 1302 N N . GLU A 1 160 ? 17.046 -3.751 -23.175 1.00 91.31 160 GLU A N 1
ATOM 1303 C CA . GLU A 1 160 ? 17.066 -2.643 -22.212 1.00 91.31 160 GLU A CA 1
ATOM 1304 C C . GLU A 1 160 ? 16.399 -3.025 -20.889 1.00 91.31 160 GLU A C 1
ATOM 1306 O O . GLU A 1 160 ? 16.948 -2.757 -19.819 1.00 91.31 160 GLU A O 1
ATOM 1311 N N . LEU A 1 161 ? 15.211 -3.633 -20.950 1.00 92.50 161 LEU A N 1
ATOM 1312 C CA . LEU A 1 161 ? 14.474 -4.049 -19.760 1.00 92.50 161 LEU A CA 1
ATOM 1313 C C . LEU A 1 161 ? 15.200 -5.170 -19.013 1.00 92.50 161 LEU A C 1
ATOM 1315 O O . LEU A 1 161 ? 15.224 -5.169 -17.784 1.00 92.50 161 LEU A O 1
ATOM 1319 N N . THR A 1 162 ? 15.833 -6.092 -19.740 1.00 92.31 162 THR A N 1
ATOM 1320 C CA . THR A 1 162 ? 16.652 -7.157 -19.145 1.00 92.31 162 THR A CA 1
ATOM 1321 C C . THR A 1 162 ? 17.840 -6.568 -18.383 1.00 92.31 162 THR A C 1
ATOM 1323 O O . THR A 1 162 ? 18.001 -6.850 -17.197 1.00 92.31 162 THR A O 1
ATOM 1326 N N . GLN A 1 163 ? 18.590 -5.651 -18.999 1.00 95.25 163 GLN A N 1
ATOM 1327 C CA . GLN A 1 163 ? 19.704 -4.965 -18.334 1.00 95.25 163 GLN A CA 1
ATOM 1328 C C . GLN A 1 163 ? 19.249 -4.126 -17.129 1.00 95.25 163 GLN A C 1
ATOM 1330 O O . GLN A 1 163 ? 19.940 -4.067 -16.112 1.00 95.25 163 GLN A O 1
ATOM 1335 N N . GLN A 1 164 ? 18.093 -3.457 -17.219 1.00 95.25 164 GLN A N 1
ATOM 1336 C CA . GLN A 1 164 ? 17.524 -2.710 -16.091 1.00 95.25 164 GLN A CA 1
ATOM 1337 C C . GLN A 1 164 ? 17.182 -3.639 -14.922 1.00 95.25 164 GLN A C 1
ATOM 1339 O O . GLN A 1 164 ? 17.525 -3.327 -13.780 1.00 95.25 164 GLN A O 1
ATOM 1344 N N . ALA A 1 165 ? 16.546 -4.780 -15.200 1.00 95.38 165 ALA A N 1
ATOM 1345 C CA . ALA A 1 165 ? 16.189 -5.768 -14.189 1.00 95.38 165 ALA A CA 1
ATOM 1346 C C . ALA A 1 165 ? 17.429 -6.327 -13.480 1.00 95.38 165 ALA A C 1
ATOM 1348 O O . ALA A 1 165 ? 17.452 -6.378 -12.251 1.00 95.38 165 ALA A O 1
ATOM 1349 N N . GLU A 1 166 ? 18.474 -6.688 -14.229 1.00 96.31 166 GLU A N 1
ATOM 1350 C CA . GLU A 1 166 ? 19.742 -7.183 -13.676 1.00 96.31 166 GLU A CA 1
ATOM 1351 C C . GLU A 1 166 ? 20.382 -6.158 -12.734 1.00 96.31 166 GLU A C 1
ATOM 1353 O O . GLU A 1 166 ? 20.624 -6.458 -11.563 1.00 96.31 166 GLU A O 1
ATOM 1358 N N . ARG A 1 167 ? 20.548 -4.909 -13.193 1.00 96.50 167 ARG A N 1
ATOM 1359 C CA . ARG A 1 167 ? 21.133 -3.829 -12.378 1.00 96.50 167 ARG A CA 1
ATOM 1360 C C . ARG A 1 167 ? 20.346 -3.576 -11.094 1.00 96.50 167 ARG A C 1
ATOM 1362 O O . ARG A 1 167 ? 20.932 -3.396 -10.027 1.00 96.50 167 ARG A O 1
ATOM 1369 N N . LEU A 1 168 ? 19.016 -3.543 -11.181 1.00 95.81 168 LEU A N 1
ATOM 1370 C CA . LEU A 1 168 ? 18.156 -3.332 -10.015 1.00 95.81 168 LEU A CA 1
ATOM 1371 C C . LEU A 1 168 ? 18.208 -4.523 -9.050 1.00 95.81 168 LEU A C 1
ATOM 1373 O O . LEU A 1 168 ? 18.227 -4.319 -7.836 1.00 95.81 168 LEU A O 1
ATOM 1377 N N . SER A 1 169 ? 18.278 -5.751 -9.568 1.00 96.12 169 SER A N 1
ATOM 1378 C CA . SER A 1 169 ? 18.429 -6.964 -8.760 1.00 96.12 169 SER A CA 1
ATOM 1379 C C . SER A 1 169 ? 19.744 -6.958 -7.977 1.00 96.12 169 SER A C 1
ATOM 1381 O O . SER A 1 169 ? 19.739 -7.127 -6.755 1.00 96.12 169 SER A O 1
ATOM 1383 N N . GLU A 1 170 ? 20.861 -6.657 -8.641 1.00 96.44 170 GLU A N 1
ATOM 1384 C CA . GLU A 1 170 ? 22.171 -6.516 -7.997 1.00 96.44 170 GLU A CA 1
ATOM 1385 C C . GLU A 1 170 ? 22.154 -5.438 -6.910 1.00 96.44 170 GLU A C 1
ATOM 1387 O O . GLU A 1 170 ? 22.596 -5.672 -5.780 1.00 96.44 170 GLU A O 1
ATOM 1392 N N . ALA A 1 171 ? 21.577 -4.272 -7.212 1.00 94.19 171 ALA A N 1
ATOM 1393 C CA . ALA A 1 171 ? 21.466 -3.181 -6.253 1.00 94.19 171 ALA A CA 1
ATOM 1394 C C . ALA A 1 171 ? 20.618 -3.569 -5.025 1.00 94.19 171 ALA A C 1
ATOM 1396 O O . ALA A 1 171 ? 20.974 -3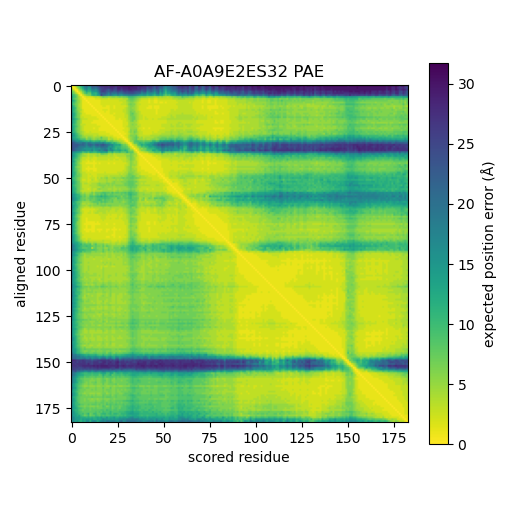.216 -3.897 1.00 94.19 171 ALA A O 1
ATOM 1397 N N . ASN A 1 172 ? 19.536 -4.335 -5.213 1.00 93.94 172 ASN A N 1
ATOM 1398 C CA . ASN A 1 172 ? 18.717 -4.865 -4.118 1.00 93.94 172 ASN A CA 1
ATOM 1399 C C . ASN A 1 172 ? 19.494 -5.865 -3.248 1.00 93.94 172 ASN A C 1
ATOM 1401 O O . ASN A 1 172 ? 19.405 -5.801 -2.019 1.00 93.94 172 ASN A O 1
ATOM 1405 N N . ILE A 1 173 ? 20.302 -6.745 -3.852 1.00 95.25 173 ILE A N 1
ATOM 1406 C CA . ILE A 1 173 ? 21.163 -7.686 -3.117 1.00 95.25 173 ILE A CA 1
ATOM 1407 C C . ILE A 1 173 ? 22.168 -6.927 -2.247 1.00 95.25 173 ILE A C 1
ATOM 1409 O O . ILE A 1 173 ? 22.334 -7.251 -1.069 1.00 95.25 173 ILE A O 1
ATOM 1413 N N . ILE A 1 174 ? 22.831 -5.910 -2.803 1.00 93.88 174 ILE A N 1
ATOM 1414 C CA . ILE A 1 174 ? 23.798 -5.090 -2.062 1.00 93.88 174 ILE A CA 1
ATOM 1415 C C . ILE A 1 174 ? 23.104 -4.371 -0.902 1.00 93.88 174 ILE A C 1
ATOM 1417 O O . ILE A 1 174 ? 23.568 -4.459 0.236 1.00 93.88 174 ILE A O 1
ATOM 1421 N N . ALA A 1 175 ? 21.968 -3.716 -1.161 1.00 92.25 175 ALA A N 1
ATOM 1422 C CA . ALA A 1 175 ? 21.198 -3.018 -0.135 1.00 92.25 175 ALA A CA 1
ATOM 1423 C C . ALA A 1 175 ? 20.755 -3.960 0.997 1.00 92.25 175 ALA A C 1
ATOM 1425 O O . ALA A 1 175 ? 20.863 -3.611 2.172 1.00 92.25 175 ALA A O 1
ATOM 1426 N N . SER A 1 176 ? 20.318 -5.177 0.660 1.00 9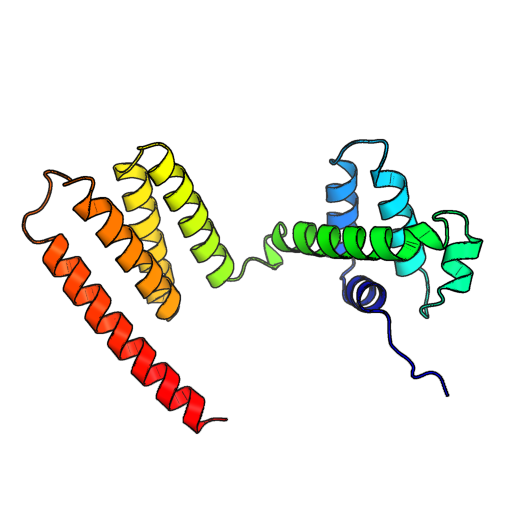3.38 176 SER A N 1
ATOM 1427 C CA . SER A 1 176 ? 19.949 -6.194 1.647 1.00 93.38 176 SER A CA 1
ATOM 1428 C C . SER A 1 176 ? 21.145 -6.630 2.494 1.00 93.38 176 SER A C 1
ATOM 1430 O O . SER A 1 176 ? 21.039 -6.648 3.718 1.00 93.38 176 SER A O 1
ATOM 1432 N N . LYS A 1 177 ? 22.303 -6.911 1.880 1.00 94.62 177 LYS A N 1
ATOM 1433 C CA . LYS A 1 177 ? 23.528 -7.269 2.616 1.00 94.62 177 LYS A CA 1
ATOM 1434 C C . LYS A 1 177 ? 23.940 -6.171 3.596 1.00 94.62 177 LYS A C 1
ATOM 143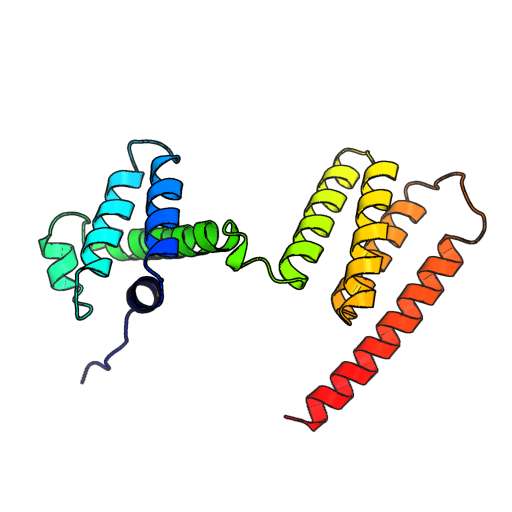6 O O . LYS A 1 177 ? 24.231 -6.477 4.747 1.00 94.62 177 LYS A O 1
ATOM 1441 N N . LEU A 1 178 ? 23.926 -4.910 3.163 1.00 92.38 178 LEU A N 1
ATOM 1442 C CA . LEU A 1 178 ? 24.255 -3.768 4.020 1.00 92.38 178 LEU A CA 1
ATOM 1443 C C . LEU A 1 178 ? 23.262 -3.616 5.177 1.00 92.38 178 LEU A C 1
ATOM 1445 O O . LEU A 1 178 ? 23.681 -3.451 6.318 1.00 92.38 178 LEU A O 1
ATOM 1449 N N . SER A 1 179 ? 21.960 -3.735 4.904 1.00 92.69 179 SER A N 1
ATOM 1450 C CA . SER A 1 179 ? 20.933 -3.697 5.949 1.00 92.69 179 SER A CA 1
ATOM 1451 C C . SER A 1 179 ? 21.112 -4.830 6.960 1.00 92.69 179 SER A C 1
ATOM 1453 O O . SER A 1 179 ? 20.970 -4.590 8.155 1.00 92.69 179 SER A O 1
ATOM 1455 N N . ASN A 1 180 ? 21.451 -6.042 6.513 1.00 93.38 180 ASN A N 1
ATOM 1456 C CA . ASN A 1 180 ? 21.659 -7.188 7.400 1.00 93.38 180 ASN A CA 1
ATOM 1457 C C . ASN A 1 180 ? 22.862 -7.000 8.331 1.00 93.38 180 ASN A C 1
ATOM 1459 O O . ASN A 1 180 ? 22.838 -7.506 9.444 1.00 93.38 180 ASN A O 1
ATOM 1463 N N . LEU A 1 181 ? 23.894 -6.271 7.898 1.00 93.50 181 LEU A N 1
ATOM 1464 C CA . LEU A 1 181 ? 25.046 -5.935 8.744 1.00 93.50 181 LEU A CA 1
ATOM 1465 C C . LEU A 1 181 ? 24.712 -4.906 9.834 1.00 93.50 181 LEU A C 1
ATOM 1467 O O . LEU A 1 181 ? 25.473 -4.769 10.786 1.00 93.50 181 LEU A O 1
ATOM 1471 N N . SER A 1 182 ? 23.619 -4.156 9.672 1.00 91.31 182 SER A N 1
ATOM 1472 C CA . SER A 1 182 ? 23.184 -3.125 10.624 1.00 91.31 182 SER A CA 1
ATOM 1473 C C . SER A 1 182 ? 22.191 -3.617 11.683 1.00 91.31 182 SER A C 1
ATOM 1475 O O . SER A 1 182 ? 21.820 -2.837 12.560 1.00 91.31 182 SER A O 1
ATOM 1477 N N . LEU A 1 183 ? 21.741 -4.872 11.575 1.00 78.94 183 LEU A N 1
ATOM 1478 C CA . LEU A 1 183 ? 20.855 -5.538 12.536 1.00 78.94 183 LEU A CA 1
ATOM 1479 C C . LEU A 1 183 ? 21.660 -6.161 13.679 1.00 78.94 183 LEU A C 1
ATOM 1481 O O . LEU A 1 183 ? 21.163 -6.082 14.825 1.00 78.94 183 LEU A O 1
#

Sequence (183 aa):
MTKDQKDNLFLLIKSLTKSEKRQFKLYVGRLDVNTDSKFLNLFNVLDKAKVYDEKAIIKNGIVKKAQLANVKAHLYKQILVSLKLNPSHQNIRSQIREQLDFASILYHKGLYKQSLKILDKAKDLAIQNEEKNLAYEIVELEKIIESQYITRSITGRADELTQQAERLSEANIIASKLSNLSL

Solvent-accessible surface area (backbone atoms only — not comparable to full-atom values): 10449 Å² total; per-residue (Å²): 139,80,77,88,73,73,52,69,57,57,52,54,58,68,70,50,50,76,64,56,52,51,52,40,54,58,53,52,70,71,46,68,84,80,74,42,56,51,50,54,49,51,48,55,53,56,64,70,46,92,67,95,50,70,68,62,53,41,72,68,64,74,43,55,78,90,46,41,64,61,50,50,55,50,45,45,52,52,51,53,53,45,47,65,71,32,74,93,64,57,45,72,68,56,53,41,51,50,38,51,53,51,20,51,53,29,43,78,70,68,38,48,74,61,16,51,57,40,41,54,54,36,30,54,54,21,57,78,66,70,36,43,69,59,26,32,54,40,40,54,52,49,48,55,48,47,72,75,46,67,62,96,65,61,92,58,52,71,59,52,42,50,54,50,38,51,55,31,50,55,51,46,52,52,53,49,55,56,53,61,74,74,108

Nearest PDB structures (foldseek):
  5a7d-assembly4_D  TM=3.938E-01  e=2.457E+00  Drosophila melanogaster
  3sf4-assembly1_A  TM=3.590E-01  e=2.334E+00  Homo sapiens
  4jhr-assembly1_A  TM=2.834E-01  e=9.294E-01  Mus musculus
  6hc2-assembly1_C  TM=3.526E-01  e=3.339E+00  Homo sapiens

Radius of gyration: 23.09 Å; Cα contacts (8 Å, |Δi|>4): 12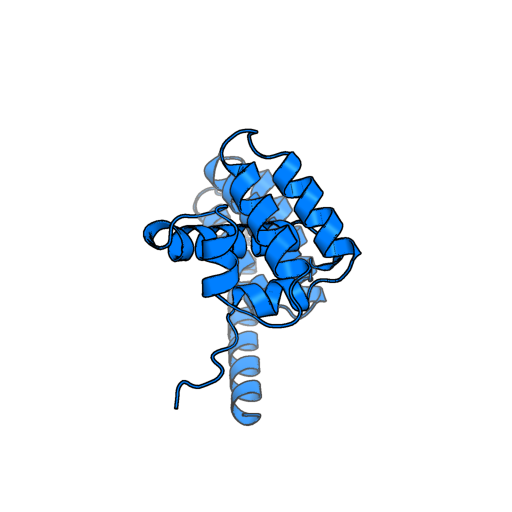4; chains: 1; bounding box: 53×28×70 Å

pLDDT: mean 87.92, std 12.25, range [33.59, 98.06]

Mean predicted aligned error: 7.22 Å